Protein AF-A0A8S3YL32-F1 (afdb_monomer)

Foldseek 3Di:
DEEADEAECAAEDAEDECHAEDAEYYNYAEYAEYENYAEYAYYENYAEYEEYYNYAEYADAENYAEYEEYENYAEYYHHEQYAEYEEYECYAEYYDAENYAEYEEYECYAEYAEHEQYAEYEEYECYAEYEDYENYAEYEEYYNYAEYEEYYCYAEYEEYYNYAEYEEYYNYAEYEEYECYAEYEEYENYAEYEEAYNYAEYEEYECYAEYEEYEQYAEYEEYENYAEYAYYYNYAEYAYYYNHNDYNYYYNYNDYHD

Organism: NCBI:txid100452

Solvent-accessible surface area (backbone atoms only — not comparable to full-atom values): 10735 Å² total; per-residue (Å²): 116,51,70,48,64,75,45,66,74,36,67,66,46,67,75,45,64,56,25,49,29,39,47,36,36,32,52,26,46,30,37,47,36,38,34,49,26,47,31,41,44,36,36,34,46,29,45,31,39,44,38,38,33,49,25,46,31,39,42,36,38,33,48,28,46,33,39,44,36,38,34,49,25,47,30,42,33,41,34,35,46,30,45,31,39,43,38,37,32,50,25,48,31,42,36,43,40,31,47,29,43,33,39,43,37,38,32,48,24,49,30,40,49,35,38,34,48,28,46,33,39,43,36,37,33,48,25,48,30,39,44,34,41,32,47,28,46,32,38,44,37,38,33,48,24,46,32,39,41,37,39,34,47,27,47,32,38,41,40,38,34,49,26,46,31,40,45,37,37,35,48,26,48,33,38,45,35,38,33,48,26,45,31,39,42,38,38,34,47,29,46,31,39,41,38,40,33,46,30,44,34,37,44,36,39,33,47,27,47,33,36,46,34,38,35,47,29,45,36,37,44,37,39,32,48,28,46,33,37,46,34,40,34,48,32,44,35,36,51,32,67,41,72,59,72,40,73,75,40,81,43,64,66,77,40,78,40,113

Mean predicted aligned error: 4.16 Å

Secondary structure (DSSP, 8-state):
-EEEEEEES-SEEEEE-SEEEEEEEEEEEEEEEE-SEEEEEEEEEEEEEEEE-SEEEEEEEEEEEEEEEE-SEEEEEEEEEEEEEEEE-SEEEEEEEEEEEEEEEE-SEEEEEEEEEEEEEEEE-SEEEEEEEEEEEEEEEE-SEEEEEEEEEEEEEEEEEEEEEEEEEEEEEEEEEEEEEEEEEEEEEEEEEEEEEEEEEEEEEEEEEEEEEEEEEEEEEEEEEEEEEEEEEEEEEEEEEES--EEEEEEEEEEE--

InterPro domains:
  IPR053300 Homeobox-like transcriptional regulator [PTHR45795] (85-253)

Structure (mmCIF, N/CA/C/O backbone):
data_AF-A0A8S3YL32-F1
#
_entry.id   AF-A0A8S3YL32-F1
#
loop_
_atom_site.group_PDB
_atom_site.id
_atom_site.type_symbol
_atom_site.label_atom_id
_atom_site.label_alt_id
_atom_site.label_comp_id
_atom_site.label_asym_id
_atom_site.label_entity_id
_atom_site.label_seq_id
_atom_site.pdbx_PDB_ins_code
_atom_site.Cartn_x
_atom_site.Cartn_y
_atom_site.Cartn_z
_atom_site.occupancy
_atom_site.B_iso_or_equiv
_atom_site.auth_seq_id
_atom_site.auth_comp_id
_atom_site.auth_asym_id
_atom_site.auth_atom_id
_atom_site.pdbx_PDB_model_num
ATOM 1 N N . THR A 1 1 ? 28.900 -3.754 -19.298 1.00 61.16 1 THR A N 1
ATOM 2 C CA . THR A 1 1 ? 27.677 -3.186 -18.688 1.00 61.16 1 THR A CA 1
ATOM 3 C C . THR A 1 1 ? 27.447 -1.775 -19.215 1.00 61.16 1 THR A C 1
ATOM 5 O O . THR A 1 1 ? 28.197 -0.861 -18.884 1.00 61.16 1 THR A O 1
ATOM 8 N N . GLN A 1 2 ? 26.480 -1.596 -20.115 1.00 84.62 2 GLN A N 1
ATOM 9 C CA . GLN A 1 2 ? 26.247 -0.323 -20.813 1.00 84.62 2 GLN A CA 1
ATOM 10 C C . GLN A 1 2 ? 25.295 0.584 -20.015 1.00 84.62 2 GLN A C 1
ATOM 12 O O . GLN A 1 2 ? 24.541 0.121 -19.160 1.00 84.62 2 GLN A O 1
ATOM 17 N N . SER A 1 3 ? 25.345 1.894 -20.269 1.00 92.44 3 SER A N 1
ATOM 18 C CA . SER A 1 3 ? 24.311 2.842 -19.836 1.00 92.44 3 SER A CA 1
ATOM 19 C C . SER A 1 3 ? 23.465 3.262 -21.034 1.00 92.44 3 SER A C 1
ATOM 21 O O . SER A 1 3 ? 24.001 3.787 -22.010 1.00 92.44 3 SER A O 1
ATOM 23 N N . ILE A 1 4 ? 22.149 3.094 -20.936 1.00 94.88 4 ILE A N 1
ATOM 24 C CA . ILE A 1 4 ? 21.176 3.601 -21.902 1.00 94.88 4 ILE A CA 1
ATOM 25 C C . ILE A 1 4 ? 20.787 5.016 -21.474 1.00 94.88 4 ILE A C 1
ATOM 27 O O . ILE A 1 4 ? 20.261 5.237 -20.380 1.00 94.88 4 ILE A O 1
ATOM 31 N N . LYS A 1 5 ? 21.092 6.004 -22.321 1.00 93.38 5 LYS A N 1
ATOM 32 C CA . LYS A 1 5 ? 20.803 7.410 -22.011 1.00 93.38 5 LYS A CA 1
ATOM 33 C C . LYS A 1 5 ? 19.328 7.745 -22.258 1.00 93.38 5 LYS A C 1
ATOM 35 O O . LYS A 1 5 ? 18.679 8.215 -21.334 1.00 93.38 5 LYS A O 1
ATOM 40 N N . HIS A 1 6 ? 18.802 7.472 -23.449 1.00 93.19 6 HIS A N 1
ATOM 41 C CA . HIS A 1 6 ? 17.427 7.829 -23.806 1.00 93.19 6 HIS A CA 1
ATOM 42 C C . HIS A 1 6 ? 16.792 6.742 -24.674 1.00 93.19 6 HIS A C 1
ATOM 44 O O . HIS A 1 6 ? 17.441 6.215 -25.577 1.00 93.19 6 HIS A O 1
ATOM 50 N N . LEU A 1 7 ? 15.534 6.428 -24.380 1.00 93.75 7 LEU A N 1
ATOM 51 C CA . LEU A 1 7 ? 14.627 5.607 -25.176 1.00 93.75 7 LEU A CA 1
ATOM 52 C C . LEU A 1 7 ? 13.346 6.427 -25.344 1.00 93.75 7 LEU A C 1
ATOM 54 O O . LEU A 1 7 ? 12.686 6.712 -24.348 1.00 93.75 7 LEU A O 1
ATOM 58 N N . GLN A 1 8 ? 13.032 6.852 -26.563 1.00 94.38 8 GLN A N 1
ATOM 59 C CA . GLN A 1 8 ? 11.945 7.794 -26.832 1.00 94.38 8 GLN A CA 1
ATOM 60 C C . GLN A 1 8 ? 11.146 7.341 -28.053 1.00 94.38 8 GLN A C 1
ATOM 62 O O . GLN A 1 8 ? 11.739 6.822 -28.999 1.00 94.38 8 GLN A O 1
ATOM 67 N N . GLU A 1 9 ? 9.823 7.526 -28.004 1.00 94.81 9 GLU A N 1
ATOM 68 C CA . GLU A 1 9 ? 8.894 7.248 -29.113 1.00 94.81 9 GLU A CA 1
ATOM 69 C C . GLU A 1 9 ? 8.991 5.799 -29.629 1.00 94.81 9 GLU A C 1
ATOM 71 O O . GLU A 1 9 ? 8.935 5.507 -30.824 1.00 94.81 9 GLU A O 1
ATOM 76 N N . ILE A 1 10 ? 9.158 4.846 -28.706 1.00 95.12 10 ILE A N 1
ATOM 77 C CA . ILE A 1 10 ? 9.369 3.439 -29.052 1.00 95.12 10 ILE A CA 1
ATOM 78 C C . ILE A 1 10 ? 8.057 2.664 -28.978 1.00 95.12 10 ILE A C 1
ATOM 80 O O . ILE A 1 10 ? 7.443 2.518 -27.921 1.00 95.12 10 ILE A O 1
ATOM 84 N N . GLN A 1 11 ? 7.669 2.024 -30.081 1.00 96.06 11 GLN A N 1
ATOM 85 C CA . GLN A 1 11 ? 6.511 1.134 -30.058 1.00 96.06 11 GLN A CA 1
ATOM 86 C C . GLN A 1 11 ? 6.748 -0.088 -29.155 1.00 96.06 11 GLN A C 1
ATOM 88 O O . GLN A 1 11 ? 5.910 -0.449 -28.330 1.00 96.06 11 GLN A O 1
ATOM 93 N N . THR A 1 12 ? 7.877 -0.783 -29.293 1.00 96.31 12 THR A N 1
ATOM 94 C CA . THR A 1 12 ? 8.160 -1.960 -28.461 1.00 96.31 12 THR A CA 1
ATOM 95 C C . THR A 1 12 ? 9.640 -2.133 -28.169 1.00 96.31 12 THR A C 1
ATOM 97 O O . THR A 1 12 ? 10.447 -2.308 -29.075 1.00 96.31 12 THR A O 1
ATOM 100 N N . ILE A 1 13 ? 9.962 -2.230 -26.882 1.00 96.88 13 ILE A N 1
ATOM 101 C CA . ILE A 1 13 ? 11.233 -2.748 -26.385 1.00 96.88 13 ILE A CA 1
ATOM 102 C C . ILE A 1 13 ? 11.015 -4.206 -25.987 1.00 96.88 13 ILE A C 1
ATOM 104 O O . ILE A 1 13 ? 10.214 -4.510 -25.098 1.00 96.88 13 ILE A O 1
ATOM 108 N N . LYS A 1 14 ? 11.704 -5.130 -26.663 1.00 96.12 14 LYS A N 1
ATOM 109 C CA . LYS A 1 14 ? 11.602 -6.560 -26.343 1.00 96.12 14 LYS A CA 1
ATOM 110 C C . LYS A 1 14 ? 12.391 -6.897 -25.073 1.00 96.12 14 LYS A C 1
ATOM 112 O O . LYS A 1 14 ? 11.793 -7.396 -24.129 1.00 96.12 14 LYS A O 1
ATOM 117 N N . HIS A 1 15 ? 13.682 -6.578 -25.027 1.00 95.44 15 HIS A N 1
ATOM 118 C CA . HIS A 1 15 ? 14.541 -6.912 -23.890 1.00 95.44 15 HIS A CA 1
ATOM 119 C C . HIS A 1 15 ? 15.530 -5.782 -23.605 1.00 95.44 15 HIS A C 1
ATOM 121 O O . HIS A 1 15 ? 16.087 -5.199 -24.534 1.00 95.44 15 HIS A O 1
ATOM 127 N N . ILE A 1 16 ? 15.745 -5.503 -22.321 1.00 95.00 16 ILE A N 1
ATOM 128 C CA . ILE A 1 16 ? 16.903 -4.771 -21.803 1.00 95.00 16 ILE A CA 1
ATOM 129 C C . ILE A 1 16 ? 17.547 -5.670 -20.751 1.00 95.00 16 ILE A C 1
ATOM 131 O O . ILE A 1 16 ? 16.858 -6.125 -19.839 1.00 95.00 16 ILE A O 1
ATOM 135 N N . GLN A 1 17 ? 18.838 -5.946 -20.896 1.00 94.31 17 GLN A N 1
ATOM 136 C CA . GLN A 1 17 ? 19.581 -6.876 -20.044 1.00 94.31 17 GLN A CA 1
ATOM 137 C C . GLN A 1 17 ? 20.916 -6.251 -19.628 1.00 94.31 17 GLN A C 1
ATOM 139 O O . GLN A 1 17 ? 21.420 -5.358 -20.318 1.00 94.31 17 GLN A O 1
ATOM 144 N N . GLU A 1 18 ? 21.452 -6.686 -18.486 1.00 94.75 18 GLU A N 1
ATOM 145 C CA . GLU A 1 18 ? 22.814 -6.389 -18.011 1.00 94.75 18 GLU A CA 1
ATOM 146 C C . GLU A 1 18 ? 23.215 -4.903 -18.125 1.00 94.75 18 GLU A C 1
ATOM 148 O O . GLU A 1 18 ? 24.277 -4.513 -18.636 1.00 94.75 18 GLU A O 1
ATOM 153 N N . THR A 1 19 ? 22.322 -4.025 -17.671 1.00 95.62 19 THR A N 1
ATOM 154 C CA . THR A 1 19 ? 22.432 -2.580 -17.886 1.00 95.62 19 THR A CA 1
ATOM 155 C C . THR A 1 19 ? 22.751 -1.860 -16.579 1.00 95.62 19 THR A C 1
ATOM 157 O O . THR A 1 19 ? 22.049 -1.983 -15.580 1.00 95.62 19 THR A O 1
ATOM 160 N N . GLN A 1 20 ? 23.791 -1.022 -16.574 1.00 95.31 20 GLN A N 1
ATOM 161 C CA . GLN A 1 20 ? 24.111 -0.218 -15.387 1.00 95.31 20 GLN A CA 1
ATOM 162 C C . GLN A 1 20 ? 22.998 0.779 -15.100 1.00 95.31 20 GLN A C 1
ATOM 164 O O . GLN A 1 20 ? 22.518 0.937 -13.981 1.00 95.31 20 GLN A O 1
ATOM 169 N N . THR A 1 21 ? 22.596 1.528 -16.120 1.00 96.00 21 THR A N 1
ATOM 170 C CA . THR A 1 21 ? 21.616 2.589 -15.937 1.00 96.00 21 THR A CA 1
ATOM 171 C C . THR A 1 21 ? 20.800 2.796 -17.196 1.00 96.00 21 THR A C 1
ATOM 173 O O . THR A 1 21 ? 21.365 2.987 -18.268 1.00 96.00 21 THR A O 1
ATOM 176 N N . ILE A 1 22 ? 19.483 2.862 -17.030 1.00 97.25 22 ILE A N 1
ATOM 177 C CA . ILE A 1 22 ? 18.546 3.449 -17.984 1.00 97.25 22 ILE A CA 1
ATOM 178 C C . ILE A 1 22 ? 18.183 4.829 -17.434 1.00 97.25 22 ILE A C 1
ATOM 180 O O . ILE A 1 22 ? 17.538 4.941 -16.386 1.00 97.25 22 ILE A O 1
ATOM 184 N N . LYS A 1 23 ? 18.662 5.900 -18.075 1.00 95.25 23 LYS A N 1
ATOM 185 C CA . LYS A 1 23 ? 18.413 7.260 -17.571 1.00 95.25 23 LYS A CA 1
ATOM 186 C C . LYS A 1 23 ? 16.984 7.712 -17.872 1.00 95.25 23 LYS A C 1
ATOM 188 O O . LYS A 1 23 ? 16.330 8.192 -16.951 1.00 95.25 23 LYS A O 1
ATOM 193 N N . GLN A 1 24 ? 16.501 7.538 -19.099 1.00 95.94 24 GLN A N 1
ATOM 194 C CA . GLN A 1 24 ? 15.167 7.991 -19.491 1.00 95.94 24 GLN A CA 1
ATOM 195 C C . GLN A 1 24 ? 14.499 7.032 -20.475 1.00 95.94 24 GLN A C 1
ATOM 197 O O . GLN A 1 24 ? 15.116 6.616 -21.457 1.00 95.94 24 GLN A O 1
ATOM 202 N N . VAL A 1 25 ? 13.231 6.732 -20.202 1.00 96.31 25 VAL A N 1
ATOM 203 C CA . VAL A 1 25 ? 12.282 6.090 -21.114 1.00 96.31 25 VAL A CA 1
ATOM 204 C C . VAL A 1 25 ? 11.059 6.994 -21.237 1.00 96.31 25 VAL A C 1
ATOM 206 O O . VAL A 1 25 ? 10.502 7.407 -20.221 1.00 96.31 25 VAL A O 1
ATOM 209 N N . GLN A 1 26 ? 10.657 7.322 -22.458 1.00 95.56 26 GLN A N 1
ATOM 210 C CA . GLN A 1 26 ? 9.538 8.216 -22.738 1.00 95.56 26 GLN A CA 1
ATOM 211 C C . GLN A 1 26 ? 8.702 7.675 -23.899 1.00 95.56 26 GLN A C 1
ATOM 213 O O . GLN A 1 26 ? 9.246 7.038 -24.803 1.00 95.56 26 GLN A O 1
ATOM 218 N N . GLU A 1 27 ? 7.389 7.912 -23.854 1.00 96.06 27 GLU A N 1
ATOM 219 C CA . GLU A 1 27 ? 6.456 7.652 -24.963 1.00 96.06 27 GLU A CA 1
ATOM 220 C C . GLU A 1 27 ? 6.618 6.241 -25.544 1.00 96.06 27 GLU A C 1
ATOM 222 O O . GLU A 1 27 ? 6.811 6.028 -26.741 1.00 96.06 27 GLU A O 1
ATOM 227 N N . THR A 1 28 ? 6.618 5.246 -24.657 1.00 96.56 28 THR A N 1
ATOM 228 C CA . THR A 1 28 ? 6.868 3.851 -25.027 1.00 96.56 28 THR A CA 1
ATOM 229 C C . THR A 1 28 ? 5.596 3.029 -24.879 1.00 96.56 28 THR A C 1
ATOM 231 O O . THR A 1 28 ? 5.048 2.918 -23.781 1.00 96.56 28 THR A O 1
ATOM 234 N N . GLN A 1 29 ? 5.119 2.384 -25.951 1.00 94.75 29 GLN A N 1
ATOM 235 C CA . GLN A 1 29 ? 3.889 1.587 -25.825 1.00 94.75 29 GLN A CA 1
ATOM 236 C C . GLN A 1 29 ? 4.131 0.330 -24.980 1.00 94.75 29 GLN A C 1
ATOM 238 O O . GLN A 1 29 ? 3.399 0.053 -24.032 1.00 94.75 29 GLN A O 1
ATOM 243 N N . THR A 1 30 ? 5.156 -0.467 -25.292 1.00 96.19 30 THR A N 1
ATOM 244 C CA . THR A 1 30 ? 5.416 -1.711 -24.548 1.00 96.19 30 THR A CA 1
ATOM 245 C C . THR A 1 30 ? 6.891 -1.941 -24.255 1.00 96.19 30 THR A C 1
ATOM 247 O O . THR A 1 30 ? 7.710 -2.013 -25.165 1.00 96.19 30 THR A O 1
ATOM 250 N N . ILE A 1 31 ? 7.202 -2.212 -22.988 1.00 97.56 31 ILE A N 1
ATOM 251 C CA . ILE A 1 31 ? 8.450 -2.841 -22.547 1.00 97.56 31 ILE A CA 1
ATOM 252 C C . ILE A 1 31 ? 8.114 -4.265 -22.111 1.00 97.56 31 ILE A C 1
ATOM 254 O O . ILE A 1 31 ? 7.331 -4.469 -21.177 1.00 97.56 31 ILE A O 1
ATOM 258 N N . LYS A 1 32 ? 8.648 -5.276 -22.805 1.00 96.62 32 LYS A N 1
ATOM 259 C CA . LYS A 1 32 ? 8.366 -6.673 -22.445 1.00 96.62 32 LYS A CA 1
ATOM 260 C C . LYS A 1 32 ? 9.218 -7.132 -21.260 1.00 96.62 32 LYS A C 1
ATOM 262 O O . LYS A 1 32 ? 8.647 -7.691 -20.332 1.00 96.62 32 LYS A O 1
ATOM 267 N N . GLN A 1 33 ? 10.523 -6.877 -21.258 1.00 97.25 33 GLN A N 1
ATOM 268 C CA . GLN A 1 33 ? 11.398 -7.350 -20.184 1.00 97.25 33 GLN A CA 1
ATOM 269 C C . GLN A 1 33 ? 12.558 -6.390 -19.921 1.00 97.25 33 GLN A C 1
ATOM 271 O O . GLN A 1 33 ? 13.221 -5.941 -20.857 1.00 97.25 33 GLN A O 1
ATOM 276 N N . VAL A 1 34 ? 12.806 -6.125 -18.639 1.00 97.06 34 VAL A N 1
ATOM 277 C CA . VAL A 1 34 ? 14.028 -5.501 -18.121 1.00 97.06 34 VAL A CA 1
ATOM 278 C C . VAL A 1 34 ? 14.605 -6.421 -17.051 1.00 97.06 34 VAL A C 1
ATOM 280 O O . VAL A 1 34 ? 13.886 -6.793 -16.126 1.00 97.06 34 VAL A O 1
ATOM 283 N N . GLN A 1 35 ? 15.870 -6.799 -17.185 1.00 96.12 35 GLN A N 1
ATOM 284 C CA . GLN A 1 35 ? 16.546 -7.735 -16.288 1.00 96.12 35 GLN A CA 1
ATOM 285 C C . GLN A 1 35 ? 17.937 -7.209 -15.923 1.00 96.12 35 GLN A C 1
ATOM 287 O O . GLN A 1 35 ? 18.542 -6.472 -16.709 1.00 96.12 35 GLN A O 1
ATOM 292 N N . GLU A 1 36 ? 18.418 -7.562 -14.728 1.00 95.94 36 GLU A N 1
ATOM 293 C CA . GLU A 1 36 ? 19.787 -7.295 -14.258 1.00 95.94 36 GLU A CA 1
ATOM 294 C C . GLU A 1 36 ? 20.202 -5.833 -14.471 1.00 95.94 36 GLU A C 1
ATOM 296 O O . GLU A 1 36 ? 21.202 -5.500 -15.116 1.00 95.94 36 GLU A O 1
ATOM 301 N N . THR A 1 37 ? 19.364 -4.921 -13.976 1.00 96.25 37 THR A N 1
ATOM 302 C CA . THR A 1 37 ? 19.543 -3.482 -14.175 1.00 96.25 37 THR A CA 1
ATOM 303 C C . THR A 1 37 ? 19.834 -2.788 -12.855 1.00 96.25 37 THR A C 1
ATOM 305 O O . THR A 1 37 ? 19.016 -2.817 -11.940 1.00 96.25 37 THR A O 1
ATOM 308 N N . GLN A 1 38 ? 20.962 -2.080 -12.718 1.00 94.62 38 GLN A N 1
ATOM 309 C CA . GLN A 1 38 ? 21.208 -1.404 -11.436 1.00 94.62 38 GLN A CA 1
ATOM 310 C C . GLN A 1 38 ? 20.223 -0.253 -11.215 1.00 94.62 38 GLN A C 1
ATOM 312 O O . GLN A 1 38 ? 19.655 -0.117 -10.133 1.00 94.62 38 GLN A O 1
ATOM 317 N N . THR A 1 39 ? 19.992 0.611 -12.207 1.00 95.50 39 THR A N 1
ATOM 318 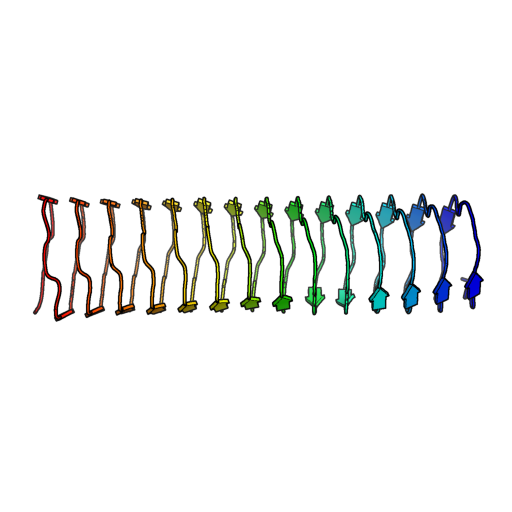C CA . THR A 1 39 ? 19.088 1.757 -12.019 1.00 95.50 39 THR A CA 1
ATOM 319 C C . THR A 1 39 ? 18.248 2.101 -13.244 1.00 95.50 39 THR A C 1
ATOM 321 O O . THR A 1 39 ? 18.781 2.367 -14.316 1.00 95.50 39 THR A O 1
ATOM 324 N N . ILE A 1 40 ? 16.939 2.255 -13.038 1.00 96.06 40 ILE A N 1
ATOM 325 C CA . ILE A 1 40 ? 16.010 2.943 -13.944 1.00 96.06 40 ILE A CA 1
ATOM 326 C C . ILE A 1 40 ? 15.653 4.288 -13.306 1.00 96.06 40 ILE A C 1
ATOM 328 O O . ILE A 1 40 ? 15.048 4.332 -12.229 1.00 96.06 40 ILE A O 1
ATOM 332 N N . LYS A 1 41 ? 16.073 5.405 -13.914 1.00 93.81 41 LYS A N 1
ATOM 333 C CA . LYS A 1 41 ? 15.872 6.734 -13.310 1.00 93.81 41 LYS A CA 1
ATOM 334 C C . LYS A 1 41 ? 14.491 7.309 -13.620 1.00 93.81 41 LYS A C 1
ATOM 336 O O . LYS A 1 41 ? 13.740 7.540 -12.677 1.00 93.81 41 LYS A O 1
ATOM 341 N N . HIS A 1 42 ? 14.170 7.517 -14.894 1.00 93.69 42 HIS A N 1
ATOM 342 C CA . HIS A 1 42 ? 12.930 8.169 -15.317 1.00 93.69 42 HIS A CA 1
ATOM 343 C C . HIS A 1 42 ? 12.208 7.325 -16.369 1.00 93.69 42 HIS A C 1
ATOM 345 O O . HIS A 1 42 ? 12.811 6.940 -17.368 1.00 93.69 42 HIS A O 1
ATOM 351 N N . SER A 1 43 ? 10.925 7.054 -16.144 1.00 93.19 43 SER A N 1
ATOM 352 C CA . SER A 1 43 ? 10.011 6.442 -17.110 1.00 93.19 43 SER A CA 1
ATOM 353 C C . SER A 1 43 ? 8.739 7.277 -17.150 1.00 93.19 43 SER A C 1
ATOM 355 O O . SER A 1 43 ? 8.075 7.410 -16.122 1.00 93.19 43 SER A O 1
ATOM 357 N N . LYS A 1 44 ? 8.409 7.849 -18.306 1.00 94.31 44 LYS A N 1
ATOM 358 C CA . LYS A 1 44 ? 7.214 8.675 -18.511 1.00 94.31 44 LYS A CA 1
ATOM 359 C C . LYS A 1 44 ? 6.393 8.121 -19.671 1.00 94.31 44 LYS A C 1
ATOM 361 O O . LYS A 1 44 ? 6.969 7.578 -20.612 1.00 94.31 44 LYS A O 1
ATOM 366 N N . GLU A 1 45 ? 5.069 8.240 -19.592 1.00 93.75 45 GLU A N 1
ATOM 367 C CA . GLU A 1 45 ? 4.148 7.911 -20.692 1.00 93.75 45 GLU A CA 1
ATOM 368 C C . GLU A 1 45 ? 4.401 6.508 -21.263 1.00 93.75 45 GLU A C 1
ATOM 370 O O . GLU A 1 45 ? 4.653 6.303 -22.451 1.00 93.75 45 GLU A O 1
ATOM 375 N N . THR A 1 46 ? 4.406 5.511 -20.377 1.00 94.38 46 THR A N 1
ATOM 376 C CA . THR A 1 46 ? 4.622 4.114 -20.763 1.00 94.38 46 THR A CA 1
ATOM 377 C C . THR A 1 46 ? 3.314 3.345 -20.678 1.00 94.38 46 THR A C 1
ATOM 379 O O . THR A 1 46 ? 2.749 3.177 -19.599 1.00 94.38 46 THR A O 1
ATOM 382 N N . GLN A 1 47 ? 2.806 2.822 -21.791 1.00 92.69 47 GLN A N 1
ATOM 383 C CA . GLN A 1 47 ? 1.518 2.130 -21.744 1.00 92.69 47 GLN A CA 1
ATOM 384 C C . GLN A 1 47 ? 1.624 0.804 -20.971 1.00 92.69 47 GLN A C 1
ATOM 386 O O . GLN A 1 47 ? 0.834 0.548 -20.063 1.00 92.69 47 GLN A O 1
ATOM 391 N N . THR A 1 48 ? 2.589 -0.064 -21.282 1.00 95.94 48 THR A N 1
ATOM 392 C CA . THR A 1 48 ? 2.744 -1.346 -20.577 1.00 95.9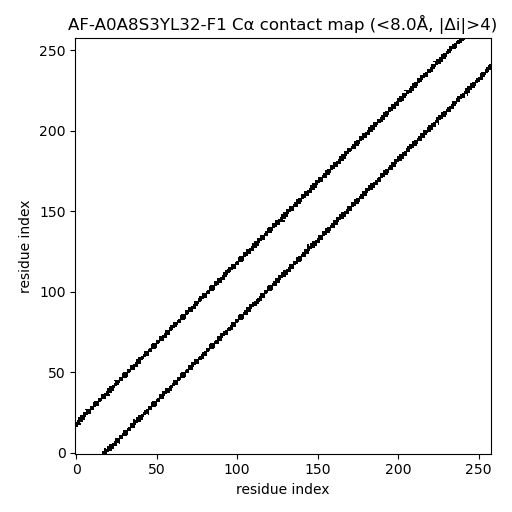4 48 THR A CA 1
ATOM 393 C C . THR A 1 48 ? 4.196 -1.710 -20.300 1.00 95.94 48 THR A C 1
ATOM 395 O O . THR A 1 48 ? 5.003 -1.827 -21.217 1.00 95.94 48 THR A O 1
ATOM 398 N N . ILE A 1 49 ? 4.487 -2.043 -19.043 1.00 97.12 49 ILE A N 1
ATOM 399 C CA . ILE A 1 49 ? 5.696 -2.753 -18.616 1.00 97.12 49 ILE A CA 1
ATOM 400 C C . ILE A 1 49 ? 5.274 -4.160 -18.191 1.00 97.12 49 ILE A C 1
ATOM 402 O O . ILE A 1 49 ? 4.471 -4.323 -17.267 1.00 97.12 49 ILE A O 1
ATOM 406 N N . LYS A 1 50 ? 5.748 -5.199 -18.888 1.00 96.38 50 LYS A N 1
ATOM 407 C CA . LYS A 1 50 ? 5.360 -6.578 -18.555 1.00 96.38 50 LYS A CA 1
ATOM 408 C C . LYS A 1 50 ? 6.198 -7.143 -17.406 1.00 96.38 50 LYS A C 1
ATOM 410 O O . LYS A 1 50 ? 5.599 -7.599 -16.441 1.00 96.38 50 LYS A O 1
ATOM 415 N N . GLN A 1 51 ? 7.524 -7.090 -17.482 1.00 97.31 51 GLN A N 1
ATOM 416 C CA . GLN A 1 51 ? 8.387 -7.681 -16.458 1.00 97.31 51 GLN A CA 1
ATOM 417 C C . GLN A 1 51 ? 9.609 -6.806 -16.181 1.00 97.31 51 GLN A C 1
ATOM 419 O O . GLN A 1 51 ? 10.290 -6.370 -17.112 1.00 97.31 51 GLN A O 1
ATOM 424 N N . VAL A 1 52 ? 9.878 -6.582 -14.897 1.00 97.44 52 VAL A N 1
ATOM 425 C CA . VAL A 1 52 ? 11.132 -6.026 -14.381 1.00 97.44 52 VAL A CA 1
ATOM 426 C C . VAL A 1 52 ? 11.658 -6.978 -13.314 1.00 97.44 52 VAL A C 1
ATOM 428 O O . VAL A 1 52 ? 10.932 -7.288 -12.372 1.00 97.44 52 VAL A O 1
ATOM 431 N N . GLN A 1 53 ? 12.888 -7.448 -13.472 1.00 96.69 53 GLN A N 1
ATOM 432 C CA . GLN A 1 53 ? 13.518 -8.427 -12.589 1.00 96.69 53 GLN A CA 1
ATOM 433 C C . GLN A 1 53 ? 14.929 -7.967 -12.212 1.00 96.69 53 GLN A C 1
ATOM 435 O O . GLN A 1 53 ? 15.570 -7.248 -12.985 1.00 96.69 53 GLN A O 1
ATOM 440 N N . GLU A 1 54 ? 15.388 -8.354 -11.019 1.00 96.62 54 GLU A N 1
ATOM 441 C CA . GLU A 1 54 ? 16.766 -8.148 -10.546 1.00 96.62 54 GLU A CA 1
ATOM 442 C C . GLU A 1 54 ? 17.234 -6.698 -10.728 1.00 96.62 54 GLU A C 1
ATOM 444 O O . GLU A 1 54 ? 18.258 -6.392 -11.347 1.00 96.62 54 GLU A O 1
ATOM 449 N N . THR A 1 55 ? 16.418 -5.764 -10.236 1.00 96.62 55 THR A N 1
ATOM 450 C CA . THR A 1 55 ? 16.663 -4.331 -10.404 1.00 96.62 55 THR A CA 1
ATOM 451 C C . THR A 1 55 ? 16.986 -3.677 -9.071 1.00 96.62 55 THR A C 1
ATOM 453 O O . THR A 1 55 ? 16.171 -3.685 -8.153 1.00 96.62 55 THR A O 1
ATOM 456 N N . GLN A 1 56 ? 18.148 -3.035 -8.922 1.00 94.94 56 GLN A N 1
ATOM 457 C CA . GLN A 1 56 ? 18.450 -2.422 -7.619 1.00 94.94 56 GLN A CA 1
ATOM 458 C C . GLN A 1 56 ? 17.531 -1.227 -7.346 1.00 94.94 56 GLN A C 1
ATOM 460 O O . GLN A 1 56 ? 16.979 -1.099 -6.256 1.00 94.94 56 GLN A O 1
ATOM 465 N N . THR A 1 57 ? 17.346 -0.317 -8.305 1.00 96.31 57 THR A N 1
ATOM 466 C CA . THR A 1 57 ? 16.503 0.866 -8.083 1.00 96.31 57 THR A CA 1
ATOM 467 C C . THR A 1 57 ? 15.674 1.277 -9.299 1.00 96.31 57 THR A C 1
ATOM 469 O O . THR A 1 57 ? 16.214 1.554 -10.365 1.00 96.31 57 THR A O 1
ATOM 472 N N . ILE A 1 58 ? 14.373 1.475 -9.085 1.00 97.12 58 ILE A N 1
ATOM 473 C CA . ILE A 1 58 ? 13.447 2.183 -9.981 1.00 97.12 58 ILE A CA 1
ATOM 474 C C . ILE A 1 58 ? 13.058 3.496 -9.292 1.00 97.12 58 ILE A C 1
ATOM 476 O O . ILE A 1 58 ? 12.631 3.465 -8.138 1.00 97.12 58 ILE A O 1
ATOM 480 N N . LYS A 1 59 ? 13.253 4.663 -9.924 1.00 93.81 59 LYS A N 1
ATOM 481 C CA . LYS A 1 59 ? 13.120 5.958 -9.218 1.00 93.81 59 LYS A CA 1
ATOM 482 C C . LYS A 1 59 ? 11.890 6.800 -9.516 1.00 93.81 59 LYS A C 1
ATOM 484 O O . LYS A 1 59 ? 11.332 7.314 -8.559 1.00 93.81 59 LYS A O 1
ATOM 489 N N . GLN A 1 60 ? 11.588 7.107 -10.769 1.00 93.00 60 GLN A N 1
ATOM 490 C CA . GLN A 1 60 ? 10.490 8.002 -11.133 1.00 93.00 60 GLN A CA 1
ATOM 491 C C . GLN A 1 60 ? 9.723 7.368 -12.280 1.00 93.00 60 GLN A C 1
ATOM 493 O O . GLN A 1 60 ? 10.217 7.326 -13.405 1.00 93.00 60 GLN A O 1
ATOM 498 N N . VAL A 1 61 ? 8.540 6.849 -11.970 1.00 94.75 61 VAL A N 1
ATOM 499 C CA . VAL A 1 61 ? 7.623 6.262 -12.946 1.00 94.75 61 VAL A CA 1
ATOM 500 C C . VAL A 1 61 ? 6.375 7.129 -12.972 1.00 94.75 61 VAL A C 1
ATOM 502 O O . VAL A 1 61 ? 5.725 7.309 -11.945 1.00 94.75 61 VAL A O 1
ATOM 505 N N . GLN A 1 62 ? 6.061 7.697 -14.126 1.00 95.38 62 GLN A N 1
ATOM 506 C CA . GLN A 1 62 ? 4.943 8.614 -14.305 1.00 95.38 62 GLN A CA 1
ATOM 507 C C . GLN A 1 62 ? 4.088 8.172 -15.490 1.00 95.38 62 GLN A C 1
ATOM 509 O O . GLN A 1 62 ? 4.619 7.684 -16.489 1.00 95.38 62 GLN A O 1
ATOM 514 N N . GLU A 1 63 ? 2.771 8.349 -15.372 1.00 96.00 63 GLU A N 1
ATOM 515 C CA . GLU A 1 63 ? 1.813 8.151 -16.469 1.00 96.00 63 GLU A CA 1
ATOM 516 C C . GLU A 1 63 ? 1.956 6.760 -17.104 1.00 96.00 63 GLU A C 1
ATOM 518 O O . GLU A 1 63 ? 2.193 6.594 -18.302 1.00 96.00 63 GLU A O 1
ATOM 523 N N . THR A 1 64 ? 1.876 5.726 -16.263 1.00 96.00 64 THR A N 1
ATOM 524 C CA . THR A 1 64 ? 2.004 4.332 -16.702 1.00 96.00 64 THR A CA 1
ATOM 525 C C . THR A 1 64 ? 0.665 3.617 -16.613 1.00 96.00 64 THR A C 1
ATOM 527 O O . THR A 1 64 ? 0.093 3.502 -15.529 1.00 96.00 64 THR A O 1
ATOM 530 N N . GLN A 1 65 ? 0.145 3.078 -17.721 1.00 94.56 65 GLN A N 1
ATOM 531 C CA . GLN A 1 65 ? -1.156 2.397 -17.647 1.00 94.56 65 GLN A CA 1
ATOM 532 C C . GLN A 1 65 ? -1.032 1.068 -16.891 1.00 94.56 65 GLN A C 1
ATOM 534 O O . GLN A 1 65 ? -1.771 0.809 -15.944 1.00 94.56 65 GLN A O 1
ATOM 539 N N . THR A 1 66 ? -0.098 0.195 -17.275 1.00 96.69 66 THR A N 1
ATOM 540 C CA . THR A 1 66 ? 0.027 -1.123 -16.637 1.00 96.69 66 THR A CA 1
ATOM 541 C C . THR A 1 66 ? 1.468 -1.525 -16.360 1.00 96.69 66 THR A C 1
ATOM 543 O O . THR A 1 66 ? 2.282 -1.621 -17.273 1.00 96.69 66 THR A O 1
ATOM 546 N N . ILE A 1 67 ? 1.735 -1.913 -15.114 1.00 97.69 67 ILE A N 1
ATOM 547 C CA . ILE A 1 67 ? 2.904 -2.698 -14.710 1.00 97.69 67 ILE A CA 1
ATOM 548 C C . ILE A 1 67 ? 2.402 -4.092 -14.332 1.00 97.69 67 ILE A C 1
ATOM 550 O O . ILE A 1 67 ? 1.567 -4.234 -13.433 1.00 97.69 67 ILE A O 1
ATOM 554 N N . LYS A 1 68 ? 2.841 -5.138 -15.043 1.00 96.94 68 LYS A N 1
ATOM 555 C CA . LYS A 1 68 ? 2.380 -6.503 -14.744 1.00 96.94 68 LYS A CA 1
ATOM 556 C C . LYS A 1 68 ? 3.190 -7.142 -13.616 1.00 96.94 68 LYS A C 1
ATOM 558 O O . LYS A 1 68 ? 2.570 -7.565 -12.649 1.00 96.94 68 LYS A O 1
ATOM 563 N N . GLN A 1 69 ? 4.513 -7.185 -13.709 1.00 97.69 69 GLN A N 1
ATOM 564 C CA . GLN A 1 69 ? 5.348 -7.853 -12.712 1.00 97.69 69 GLN A CA 1
ATOM 565 C C . GLN A 1 69 ? 6.623 -7.061 -12.429 1.00 97.69 69 GLN A C 1
ATOM 567 O O . GLN A 1 69 ? 7.319 -6.642 -13.357 1.00 97.69 69 GLN A O 1
ATOM 572 N N . VAL A 1 70 ? 6.916 -6.887 -11.142 1.00 97.81 70 VAL A N 1
ATOM 573 C CA . VAL A 1 70 ? 8.206 -6.422 -10.628 1.00 97.81 70 VAL A CA 1
ATOM 574 C C . VAL A 1 70 ? 8.673 -7.421 -9.578 1.00 97.81 70 VAL A C 1
ATOM 576 O O . VAL A 1 70 ? 7.933 -7.694 -8.634 1.00 97.81 70 VAL A O 1
ATOM 579 N N . GLN A 1 71 ? 9.868 -7.969 -9.754 1.00 97.06 71 GLN A N 1
ATOM 580 C CA . GLN A 1 71 ? 10.441 -9.003 -8.896 1.00 97.06 71 GLN A CA 1
ATOM 581 C C . GLN A 1 71 ? 11.876 -8.634 -8.513 1.00 97.06 71 GLN A C 1
ATOM 583 O O . GLN A 1 71 ? 12.553 -7.926 -9.264 1.00 97.06 71 GLN A O 1
ATOM 588 N N . GLU A 1 72 ? 12.315 -9.086 -7.335 1.00 97.31 72 GLU A N 1
ATOM 589 C CA . GLU A 1 72 ? 13.702 -8.973 -6.859 1.00 97.31 72 GLU A CA 1
ATOM 590 C C . GLU A 1 72 ? 14.255 -7.550 -7.006 1.00 97.31 72 GLU A C 1
ATOM 592 O O . GLU A 1 72 ? 15.293 -7.286 -7.618 1.00 97.31 72 GLU A O 1
ATOM 597 N N . THR A 1 73 ? 13.493 -6.584 -6.492 1.00 97.19 73 THR A N 1
ATOM 598 C CA . THR A 1 73 ? 13.815 -5.164 -6.628 1.00 97.19 73 THR A CA 1
ATOM 599 C C . THR A 1 73 ? 14.178 -4.563 -5.280 1.00 97.19 73 THR A C 1
ATOM 601 O O . THR A 1 73 ? 13.368 -4.552 -4.358 1.00 97.19 73 THR A O 1
ATOM 604 N N . GLN A 1 74 ? 15.374 -3.987 -5.121 1.00 95.75 74 GLN A N 1
ATOM 605 C CA . GLN A 1 74 ? 15.716 -3.428 -3.804 1.00 95.75 74 GLN A CA 1
ATOM 606 C C . GLN A 1 74 ? 14.863 -2.196 -3.494 1.00 95.75 74 GLN A C 1
ATOM 608 O O . GLN A 1 74 ? 14.351 -2.046 -2.386 1.00 95.75 74 GLN A O 1
ATOM 613 N N . THR A 1 75 ? 14.692 -1.272 -4.442 1.00 96.69 75 THR A N 1
ATOM 614 C CA . THR A 1 75 ? 13.908 -0.062 -4.182 1.00 96.69 75 THR A CA 1
ATOM 615 C C . THR A 1 75 ? 13.097 0.425 -5.376 1.00 96.69 75 THR A C 1
ATOM 617 O O . THR A 1 75 ? 13.643 0.717 -6.434 1.00 96.69 75 THR A O 1
ATOM 620 N N . ILE A 1 76 ? 11.808 0.674 -5.142 1.00 97.25 76 ILE A N 1
ATOM 621 C CA . ILE A 1 76 ? 10.927 1.451 -6.021 1.00 97.25 76 ILE A CA 1
ATOM 622 C C . ILE A 1 76 ? 10.637 2.792 -5.339 1.00 97.25 76 ILE A C 1
ATOM 624 O O . ILE A 1 76 ? 10.217 2.832 -4.178 1.00 97.25 76 ILE A O 1
ATOM 628 N N . LYS A 1 77 ? 10.881 3.907 -6.028 1.00 95.75 77 LYS A N 1
ATOM 629 C CA . LYS A 1 77 ? 10.546 5.262 -5.565 1.00 95.75 77 LYS A CA 1
ATOM 630 C C . LYS A 1 77 ? 9.583 5.924 -6.549 1.00 95.75 77 LYS A C 1
ATOM 632 O O . LYS A 1 77 ? 9.536 5.531 -7.707 1.00 95.75 77 LYS A O 1
ATOM 637 N N . HIS A 1 78 ? 8.842 6.908 -6.042 1.00 92.38 78 HIS A N 1
ATOM 638 C CA . HIS A 1 78 ? 8.038 7.888 -6.781 1.00 92.38 78 HIS A CA 1
ATOM 639 C C . HIS A 1 78 ? 7.340 7.318 -8.024 1.00 92.38 78 HIS A C 1
ATOM 641 O O . HIS A 1 78 ? 7.757 7.571 -9.154 1.00 92.38 78 HIS A O 1
ATOM 647 N N . SER A 1 79 ? 6.255 6.577 -7.801 1.00 93.31 79 SER A N 1
ATOM 648 C CA . SER A 1 79 ? 5.328 6.209 -8.876 1.00 93.31 79 SER A CA 1
ATOM 649 C C . SER A 1 79 ? 4.120 7.128 -8.810 1.00 93.31 79 SER A C 1
ATOM 651 O O . SER A 1 79 ? 3.470 7.199 -7.764 1.00 93.31 79 SER A O 1
ATOM 653 N N . LYS A 1 80 ? 3.813 7.817 -9.905 1.00 95.25 80 LYS A N 1
ATOM 654 C CA . LYS A 1 80 ? 2.675 8.729 -10.016 1.00 95.25 80 LYS A CA 1
ATOM 655 C C . LYS A 1 80 ? 1.799 8.324 -11.196 1.00 95.25 80 LYS A C 1
ATOM 657 O O . LYS A 1 80 ? 2.319 7.891 -12.222 1.00 95.25 80 LYS A O 1
ATOM 662 N N . GLU A 1 81 ? 0.484 8.470 -11.046 1.00 95.38 81 GLU A N 1
ATOM 663 C CA . GLU A 1 81 ? -0.488 8.269 -12.132 1.00 95.38 81 GLU A CA 1
ATOM 664 C C . GLU A 1 81 ? -0.328 6.895 -12.800 1.00 95.38 81 GLU A C 1
ATOM 666 O O . GLU A 1 81 ? -0.086 6.759 -13.999 1.00 95.38 81 GLU A O 1
ATOM 671 N N . 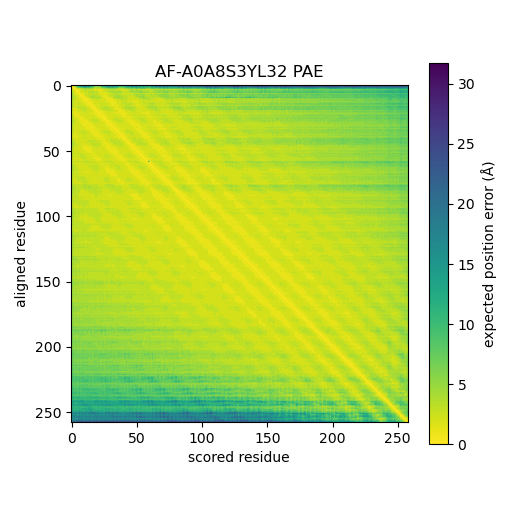THR A 1 82 ? -0.407 5.842 -11.983 1.00 96.00 82 THR A N 1
ATOM 672 C CA . THR A 1 82 ? -0.324 4.460 -12.463 1.00 96.00 82 THR A CA 1
ATOM 673 C C . THR A 1 82 ? -1.703 3.819 -12.452 1.00 96.00 82 THR A C 1
ATOM 675 O O . THR A 1 82 ? -2.315 3.670 -11.398 1.00 96.00 82 THR A O 1
ATOM 678 N N . GLN A 1 83 ? -2.229 3.390 -13.596 1.00 95.06 83 GLN A N 1
ATOM 679 C CA . GLN A 1 83 ? -3.574 2.811 -13.596 1.00 95.06 83 GLN A CA 1
ATOM 680 C C . GLN A 1 83 ? -3.588 1.437 -12.904 1.00 95.06 83 GLN A C 1
ATOM 682 O O . GLN A 1 83 ? -4.401 1.198 -12.012 1.00 95.06 83 GLN A O 1
ATOM 687 N N . THR A 1 84 ? -2.698 0.513 -13.266 1.00 97.12 84 THR A N 1
ATOM 688 C CA . THR A 1 84 ? -2.665 -0.827 -12.660 1.00 97.12 84 THR A CA 1
ATOM 689 C C . THR A 1 84 ? -1.252 -1.327 -12.394 1.00 97.12 84 THR A C 1
ATOM 691 O O . THR A 1 84 ? -0.436 -1.426 -13.304 1.00 97.12 84 THR A O 1
ATOM 694 N N . ILE A 1 85 ? -1.020 -1.784 -11.164 1.00 98.12 85 ILE A N 1
ATOM 695 C CA . ILE A 1 85 ? 0.109 -2.633 -10.777 1.00 98.12 85 ILE A CA 1
ATOM 696 C C . ILE A 1 85 ? -0.459 -4.017 -10.455 1.00 98.12 85 ILE A C 1
ATOM 698 O O . ILE A 1 85 ? -1.301 -4.153 -9.562 1.00 98.12 85 ILE A O 1
ATOM 702 N N . LYS A 1 86 ? -0.069 -5.055 -11.205 1.00 97.62 86 LYS A N 1
ATOM 703 C CA . LYS A 1 86 ? -0.595 -6.407 -10.957 1.00 97.62 86 LYS A CA 1
ATOM 704 C C . LYS A 1 86 ? 0.182 -7.126 -9.854 1.00 97.62 86 LYS A C 1
ATOM 706 O O . LYS A 1 86 ? -0.459 -7.561 -8.907 1.00 97.62 86 LYS A O 1
ATOM 711 N N . GLN A 1 87 ? 1.502 -7.222 -9.947 1.00 97.94 87 GLN A N 1
ATOM 712 C CA . GLN A 1 87 ? 2.306 -7.965 -8.977 1.00 97.94 87 GLN A CA 1
ATOM 713 C C . GLN A 1 87 ? 3.619 -7.247 -8.677 1.00 97.94 87 GLN A C 1
ATOM 715 O O . GLN A 1 87 ? 4.329 -6.826 -9.593 1.00 97.94 87 GLN A O 1
ATOM 720 N N . VAL A 1 88 ? 3.927 -7.135 -7.387 1.00 98.19 88 VAL A N 1
ATOM 721 C CA . VAL A 1 88 ? 5.240 -6.750 -6.863 1.00 98.19 88 VAL A CA 1
ATOM 722 C C . VAL A 1 88 ? 5.654 -7.804 -5.845 1.00 98.19 88 VAL A C 1
ATOM 724 O O . VAL A 1 88 ? 4.896 -8.071 -4.914 1.00 98.19 88 VAL A O 1
ATOM 727 N N . GLN A 1 89 ? 6.823 -8.401 -6.035 1.00 97.44 89 GLN A N 1
ATOM 728 C CA . GLN A 1 89 ? 7.337 -9.493 -5.212 1.00 97.44 89 GLN A CA 1
ATOM 729 C C . GLN A 1 89 ? 8.791 -9.218 -4.820 1.00 97.44 89 GLN A C 1
ATOM 731 O O . GLN A 1 89 ? 9.505 -8.523 -5.549 1.00 97.44 89 GLN A O 1
ATOM 736 N N . GLU A 1 90 ? 9.205 -9.726 -3.656 1.00 97.88 90 GLU A N 1
ATOM 737 C CA . GLU A 1 90 ? 10.598 -9.707 -3.184 1.00 97.88 90 GLU A CA 1
ATOM 738 C C . GLU A 1 90 ? 11.230 -8.313 -3.281 1.00 97.88 90 GLU A C 1
ATOM 740 O O . GLU A 1 90 ? 12.276 -8.084 -3.895 1.00 97.88 90 GLU A O 1
ATOM 745 N N . THR A 1 91 ? 10.533 -7.327 -2.716 1.00 98.00 91 THR A N 1
ATOM 746 C CA . THR A 1 91 ? 10.937 -5.924 -2.800 1.00 98.00 91 THR A CA 1
ATOM 747 C C . THR A 1 91 ? 11.343 -5.391 -1.436 1.00 98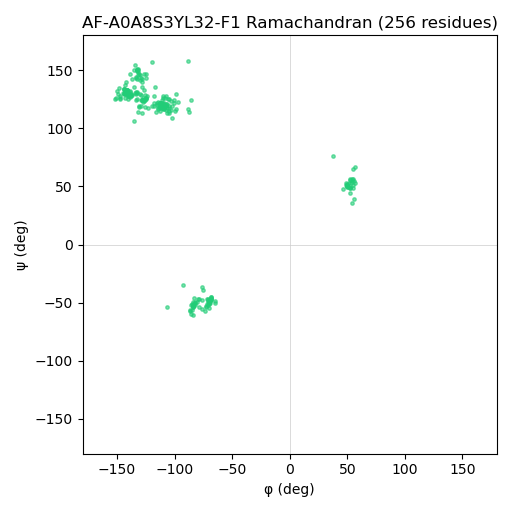.00 91 THR A C 1
ATOM 749 O O . THR A 1 91 ? 10.540 -5.357 -0.506 1.00 98.00 91 THR A O 1
ATOM 752 N N . GLN A 1 92 ? 12.572 -4.890 -1.278 1.00 97.31 92 GLN A N 1
ATOM 753 C CA . GLN A 1 92 ? 12.966 -4.385 0.046 1.00 97.31 92 GLN A CA 1
ATOM 754 C C . GLN A 1 92 ? 12.192 -3.113 0.401 1.00 97.31 92 GLN A C 1
ATOM 756 O O . GLN A 1 92 ? 11.711 -2.959 1.523 1.00 97.31 92 GLN A O 1
ATOM 761 N N . THR A 1 93 ? 12.062 -2.152 -0.519 1.00 97.81 93 THR A N 1
ATOM 762 C CA . THR A 1 93 ? 11.346 -0.910 -0.210 1.00 97.81 93 THR A CA 1
ATOM 763 C C . THR A 1 93 ? 10.550 -0.326 -1.370 1.00 97.81 93 THR A C 1
ATOM 765 O O . THR A 1 93 ? 11.093 -0.023 -2.427 1.00 97.81 93 THR A O 1
ATOM 768 N N . ILE A 1 94 ? 9.287 0.006 -1.098 1.00 98.31 94 ILE A N 1
ATOM 769 C CA . ILE A 1 94 ? 8.422 0.821 -1.958 1.00 98.31 94 ILE A CA 1
ATOM 770 C C . ILE A 1 94 ? 8.191 2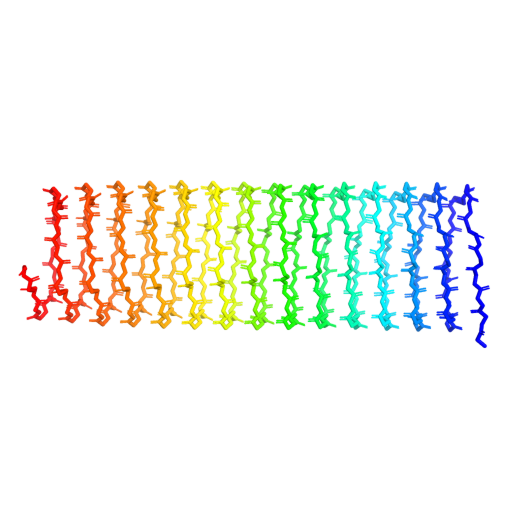.184 -1.288 1.00 98.31 94 ILE A C 1
ATOM 772 O O . ILE A 1 94 ? 7.773 2.265 -0.125 1.00 98.31 94 ILE A O 1
ATOM 776 N N . LYS A 1 95 ? 8.475 3.284 -1.996 1.00 97.44 95 LYS A N 1
ATOM 777 C CA . LYS A 1 95 ? 8.316 4.661 -1.492 1.00 97.44 95 LYS A CA 1
ATOM 778 C C . LYS A 1 95 ? 7.461 5.506 -2.431 1.00 97.44 95 LYS A C 1
ATOM 780 O O . LYS A 1 95 ? 7.771 5.590 -3.612 1.00 97.44 95 LYS A O 1
ATOM 785 N N . HIS A 1 96 ? 6.499 6.230 -1.859 1.00 96.44 96 HIS A N 1
ATOM 786 C CA . HIS A 1 96 ? 5.721 7.273 -2.534 1.00 96.44 96 HIS A CA 1
ATOM 787 C C . HIS A 1 96 ? 4.999 6.768 -3.795 1.00 96.44 96 HIS A C 1
ATOM 789 O O . HIS A 1 96 ? 5.328 7.170 -4.909 1.00 96.44 96 HIS A O 1
ATOM 795 N N . LEU A 1 97 ? 4.021 5.878 -3.608 1.00 96.94 97 LEU A N 1
ATOM 796 C CA . LEU A 1 97 ? 3.030 5.576 -4.643 1.00 96.94 97 LEU A CA 1
ATOM 797 C C . LEU A 1 97 ? 1.885 6.586 -4.536 1.00 96.94 97 LEU A C 1
ATOM 799 O O . LEU A 1 97 ? 1.280 6.717 -3.472 1.00 96.94 97 LEU A O 1
ATOM 803 N N . GLN A 1 98 ? 1.583 7.290 -5.619 1.00 96.50 98 GLN A N 1
ATOM 804 C CA . GLN A 1 98 ? 0.532 8.300 -5.671 1.00 96.50 98 GLN A CA 1
ATOM 805 C C . GLN A 1 98 ? -0.380 8.058 -6.873 1.00 96.50 98 GLN A C 1
ATOM 807 O O . GLN A 1 98 ? 0.092 7.720 -7.956 1.00 96.50 98 GLN A O 1
ATOM 812 N N . GLU A 1 99 ? -1.685 8.277 -6.687 1.00 97.12 99 GLU A N 1
ATOM 813 C CA . GLU A 1 99 ? -2.676 8.276 -7.778 1.00 97.12 99 GLU A CA 1
ATOM 814 C C . GLU A 1 99 ? -2.654 6.954 -8.553 1.00 97.12 99 GLU A C 1
ATOM 816 O O . GLU A 1 99 ? -2.489 6.905 -9.771 1.00 97.12 99 GLU A O 1
ATOM 821 N N . THR A 1 100 ? -2.782 5.854 -7.807 1.00 97.56 100 THR A N 1
ATOM 822 C CA . THR A 1 100 ? -2.840 4.507 -8.375 1.00 97.56 100 THR A CA 1
ATOM 823 C C . THR A 1 100 ? -4.275 3.994 -8.379 1.00 97.56 100 THR A C 1
ATOM 825 O O . THR A 1 100 ? -4.895 3.920 -7.322 1.00 97.56 100 THR A O 1
ATOM 828 N N . GLN A 1 101 ? -4.839 3.593 -9.524 1.00 96.81 101 GLN A N 1
ATOM 829 C CA . GLN A 1 101 ? -6.207 3.050 -9.487 1.00 96.81 101 GLN A CA 1
ATOM 830 C C . GLN A 1 101 ? -6.212 1.675 -8.810 1.00 96.81 101 GLN A C 1
ATOM 832 O O . GLN A 1 101 ? -6.921 1.466 -7.831 1.00 96.81 101 GLN A O 1
ATOM 837 N N . THR A 1 102 ? -5.405 0.723 -9.282 1.00 97.81 102 THR A N 1
ATOM 838 C CA . THR A 1 102 ? -5.406 -0.638 -8.726 1.00 97.81 102 THR A CA 1
ATOM 839 C C . THR A 1 102 ? -4.009 -1.182 -8.461 1.00 97.81 102 THR A C 1
ATOM 841 O O . THR A 1 102 ? -3.183 -1.261 -9.365 1.00 97.81 102 THR A O 1
ATOM 844 N N . ILE A 1 103 ? -3.803 -1.694 -7.248 1.00 98.50 103 ILE A N 1
ATOM 845 C CA . ILE A 1 103 ? -2.712 -2.601 -6.885 1.00 98.50 103 ILE A CA 1
ATOM 846 C C . ILE A 1 103 ? -3.338 -3.970 -6.615 1.00 98.50 103 ILE A C 1
ATOM 848 O O . ILE A 1 103 ? -4.192 -4.099 -5.734 1.00 98.50 103 ILE A O 1
ATOM 852 N N . LYS A 1 104 ? -2.989 -5.000 -7.396 1.00 98.06 104 LYS A N 1
ATOM 853 C CA . LYS A 1 104 ? -3.572 -6.336 -7.189 1.00 98.06 104 LYS A CA 1
ATOM 854 C C . LYS A 1 104 ? -2.828 -7.118 -6.107 1.00 98.06 104 LYS A C 1
ATOM 856 O O . LYS A 1 104 ? -3.489 -7.552 -5.174 1.00 98.06 104 LYS A O 1
ATOM 861 N N . GLN A 1 105 ? -1.513 -7.265 -6.199 1.00 98.12 105 GLN A N 1
ATOM 862 C CA . GLN A 1 105 ? -0.745 -8.066 -5.248 1.00 98.12 105 GLN A CA 1
ATOM 863 C C . GLN A 1 105 ? 0.599 -7.413 -4.932 1.00 98.12 105 GLN A C 1
ATOM 865 O O . GLN A 1 105 ? 1.322 -6.990 -5.837 1.00 98.12 105 GLN A O 1
ATOM 870 N N . VAL A 1 106 ? 0.915 -7.355 -3.640 1.00 98.38 106 VAL A N 1
ATOM 871 C CA . VAL A 1 106 ? 2.245 -7.050 -3.111 1.00 98.38 106 VAL A CA 1
ATOM 872 C C . VAL A 1 106 ? 2.608 -8.153 -2.126 1.00 98.38 106 VAL A C 1
ATOM 874 O O . VAL A 1 106 ? 1.841 -8.408 -1.200 1.00 98.38 106 VAL A O 1
ATOM 877 N N . GLN A 1 107 ? 3.743 -8.804 -2.342 1.00 97.62 107 GLN A N 1
ATOM 878 C CA . GLN A 1 107 ? 4.203 -9.944 -1.556 1.00 97.62 107 GLN A CA 1
ATOM 879 C C . GLN A 1 107 ? 5.668 -9.755 -1.156 1.00 97.62 107 GLN A C 1
ATOM 881 O O . GLN A 1 107 ? 6.414 -9.064 -1.858 1.00 97.62 107 GLN A O 1
ATOM 886 N N . GLU A 1 108 ? 6.057 -10.329 -0.015 1.00 98.06 108 GLU A N 1
ATOM 887 C CA . GLU A 1 108 ? 7.449 -10.405 0.452 1.00 98.06 108 GLU A CA 1
ATOM 888 C C . GLU A 1 108 ? 8.157 -9.045 0.401 1.00 98.06 108 GLU A C 1
ATOM 890 O O . GLU A 1 108 ? 9.218 -8.855 -0.200 1.00 98.06 108 GLU A O 1
ATOM 8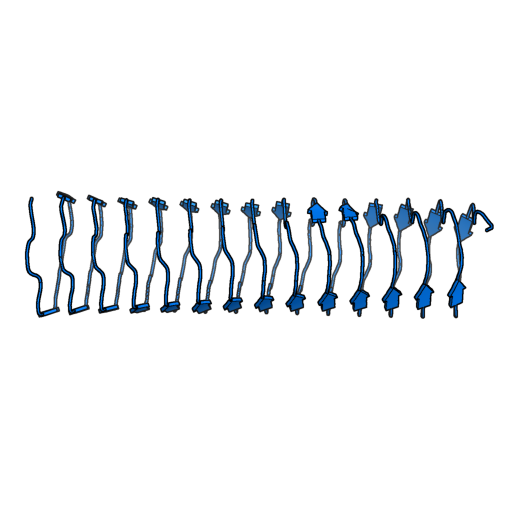95 N N . THR A 1 109 ? 7.511 -8.039 0.992 1.00 98.31 109 THR A N 1
ATOM 896 C CA . THR A 1 109 ? 8.000 -6.659 0.963 1.00 98.31 109 THR A CA 1
ATOM 897 C C . THR A 1 109 ? 8.446 -6.215 2.347 1.00 98.31 109 THR A C 1
ATOM 899 O O . THR A 1 109 ? 7.653 -6.171 3.285 1.00 98.31 109 THR A O 1
ATOM 902 N N . GLN A 1 110 ? 9.704 -5.798 2.518 1.00 97.75 110 GLN A N 1
ATOM 903 C CA . GLN A 1 110 ? 10.140 -5.371 3.857 1.00 97.75 110 GLN A CA 1
ATOM 904 C C . GLN A 1 110 ? 9.457 -4.063 4.272 1.00 97.75 110 GLN A C 1
ATOM 906 O O . GLN A 1 110 ? 8.982 -3.924 5.398 1.00 97.75 110 GLN A O 1
ATOM 911 N N . THR A 1 111 ? 9.397 -3.056 3.396 1.00 98.06 111 THR A N 1
ATOM 912 C CA . THR A 1 111 ? 8.794 -1.765 3.756 1.00 98.06 111 THR A CA 1
ATOM 913 C C . THR A 1 111 ? 8.012 -1.105 2.627 1.00 98.06 111 THR A C 1
ATOM 915 O O . THR A 1 111 ? 8.565 -0.741 1.592 1.00 98.06 111 THR A O 1
ATOM 918 N N . ILE A 1 112 ? 6.755 -0.767 2.911 1.00 98.56 112 ILE A N 1
ATOM 919 C CA . ILE A 1 112 ? 5.938 0.175 2.142 1.00 98.56 112 ILE A CA 1
ATOM 920 C C . ILE A 1 112 ? 5.852 1.479 2.938 1.00 98.56 112 ILE A C 1
ATOM 922 O O . ILE A 1 112 ? 5.316 1.512 4.047 1.00 98.56 112 ILE A O 1
ATOM 926 N N . LYS A 1 113 ? 6.419 2.577 2.421 1.00 97.19 113 LYS A N 1
ATOM 927 C CA . LYS A 1 113 ? 6.483 3.842 3.178 1.00 97.19 113 LYS A CA 1
ATOM 928 C C . LYS A 1 113 ? 5.230 4.706 3.052 1.00 97.19 113 LYS A C 1
ATOM 930 O O . LYS A 1 113 ? 4.724 5.159 4.069 1.00 97.19 113 LYS A O 1
ATOM 935 N N . GLN A 1 114 ? 4.773 4.981 1.838 1.00 97.44 114 GLN A N 1
ATOM 936 C CA . GLN A 1 114 ? 3.661 5.902 1.617 1.00 97.44 114 GLN A CA 1
ATOM 937 C C . GLN A 1 114 ? 2.925 5.516 0.343 1.00 97.44 114 GLN A C 1
ATOM 939 O O . GLN A 1 114 ? 3.546 5.433 -0.720 1.00 97.44 114 GLN A O 1
ATOM 944 N N . VAL A 1 115 ? 1.620 5.305 0.476 1.00 97.81 115 VAL A N 1
ATOM 945 C CA . VAL A 1 115 ? 0.680 5.105 -0.627 1.00 97.81 115 VAL A CA 1
ATOM 946 C C . VAL A 1 115 ? -0.465 6.095 -0.445 1.00 97.81 115 VAL A C 1
ATOM 948 O O . VAL A 1 115 ? -1.064 6.159 0.629 1.00 97.81 115 VAL A O 1
ATOM 951 N N . GLN A 1 116 ? -0.745 6.889 -1.473 1.00 96.81 116 GLN A N 1
ATOM 952 C CA . GLN A 1 116 ? -1.757 7.941 -1.431 1.00 96.81 116 GLN A CA 1
ATOM 953 C C . GLN A 1 116 ? -2.704 7.861 -2.619 1.00 96.81 116 GLN A C 1
ATOM 955 O O . GLN A 1 116 ? -2.282 7.559 -3.737 1.00 96.81 116 GLN A O 1
ATOM 960 N N . LYS A 1 117 ? -3.975 8.212 -2.379 1.00 97.69 117 LYS A N 1
ATOM 961 C CA . LYS A 1 117 ? -5.013 8.323 -3.417 1.00 97.69 117 LYS A CA 1
ATOM 962 C C . LYS A 1 117 ? -5.091 7.045 -4.256 1.00 97.69 117 LYS A C 1
ATOM 964 O O . LYS A 1 117 ? -4.878 7.067 -5.468 1.00 97.69 117 LYS A O 1
ATOM 969 N N . THR A 1 118 ? -5.312 5.917 -3.585 1.00 98.12 118 THR A N 1
ATOM 970 C CA . THR A 1 118 ? -5.415 4.613 -4.246 1.00 98.12 118 THR A CA 1
ATOM 971 C C . THR A 1 118 ? -6.852 4.127 -4.250 1.00 98.12 118 THR A C 1
ATOM 973 O O . THR A 1 118 ? -7.492 4.066 -3.204 1.00 98.12 118 THR A O 1
ATOM 976 N N . GLN A 1 119 ? -7.389 3.749 -5.408 1.00 97.31 119 GLN A N 1
ATOM 977 C CA . GLN A 1 119 ? -8.772 3.273 -5.441 1.00 97.31 119 GLN A CA 1
ATOM 978 C C . GLN A 1 119 ? -8.871 1.874 -4.819 1.00 97.31 119 GLN A C 1
ATOM 980 O O . GLN A 1 119 ? -9.656 1.641 -3.907 1.00 97.31 119 GLN A O 1
ATOM 985 N N . THR A 1 120 ? -8.065 0.916 -5.271 1.00 98.00 120 THR A N 1
ATOM 986 C CA . THR A 1 120 ? -8.131 -0.460 -4.766 1.00 98.00 120 THR A CA 1
ATOM 987 C C . THR A 1 120 ? -6.757 -1.067 -4.533 1.00 98.00 120 THR A C 1
ATOM 989 O O . THR A 1 120 ? -5.939 -1.144 -5.444 1.00 98.00 120 THR A O 1
ATOM 992 N N . ILE A 1 121 ? -6.566 -1.626 -3.341 1.00 98.62 121 ILE A N 1
ATOM 993 C CA . ILE A 1 121 ? -5.512 -2.590 -3.019 1.00 98.62 121 ILE A CA 1
ATOM 994 C C . ILE A 1 121 ? -6.198 -3.937 -2.788 1.00 98.62 121 ILE A C 1
ATOM 996 O O . ILE A 1 121 ? -7.057 -4.056 -1.910 1.00 98.62 121 ILE A O 1
ATOM 1000 N N . LYS A 1 122 ? -5.896 -4.958 -3.599 1.00 98.06 122 LYS A N 1
ATOM 1001 C CA . LYS A 1 122 ? -6.537 -6.272 -3.424 1.00 98.06 122 LYS A CA 1
ATOM 1002 C C . LYS A 1 122 ? -5.824 -7.112 -2.366 1.00 98.06 122 LYS A C 1
ATOM 1004 O O . LYS A 1 122 ? -6.500 -7.551 -1.448 1.00 98.06 122 LYS A O 1
ATOM 1009 N N . GLN A 1 123 ? -4.514 -7.302 -2.462 1.00 98.00 123 GLN A N 1
ATOM 1010 C CA . GLN A 1 123 ? -3.780 -8.165 -1.540 1.00 98.00 123 GLN A CA 1
ATOM 1011 C C . GLN A 1 123 ? -2.414 -7.575 -1.197 1.00 98.00 123 GLN A C 1
ATOM 1013 O O . GLN A 1 123 ? -1.674 -7.146 -2.085 1.00 98.00 123 GLN A O 1
ATOM 1018 N N . VAL A 1 124 ? -2.100 -7.579 0.095 1.00 98.38 124 VAL A N 1
ATOM 1019 C CA . VAL A 1 124 ? -0.759 -7.356 0.638 1.00 98.38 124 VAL A CA 1
ATOM 1020 C C . VAL A 1 124 ? -0.445 -8.519 1.569 1.00 98.38 124 VAL A C 1
ATOM 1022 O O . VAL A 1 124 ? -1.224 -8.784 2.483 1.00 98.38 124 VAL A O 1
ATOM 1025 N N . GLN A 1 125 ? 0.656 -9.214 1.319 1.00 97.62 125 GLN A N 1
ATOM 1026 C CA . GLN A 1 125 ? 1.066 -10.408 2.053 1.00 97.62 125 GLN A CA 1
ATOM 1027 C C . GLN A 1 125 ? 2.537 -10.298 2.457 1.00 97.62 125 GLN A C 1
ATOM 1029 O O . GLN A 1 125 ? 3.315 -9.624 1.774 1.00 97.62 125 GLN A O 1
ATOM 1034 N N . GLU A 1 126 ? 2.899 -10.923 3.580 1.00 98.06 126 GLU A N 1
ATOM 1035 C CA . GLU A 1 126 ? 4.288 -11.081 4.039 1.00 98.06 126 GLU A CA 1
ATOM 1036 C C . GLU A 1 126 ? 5.063 -9.757 4.025 1.00 98.06 126 GLU A C 1
ATOM 1038 O O . GLU A 1 126 ? 6.138 -9.605 3.439 1.00 98.06 126 GLU A O 1
ATOM 1043 N N . THR A 1 127 ? 4.460 -8.733 4.631 1.00 98.38 127 THR A N 1
ATOM 1044 C CA . THR A 1 127 ? 5.023 -7.383 4.649 1.00 98.38 127 THR A CA 1
ATOM 1045 C C . THR A 1 127 ? 5.492 -7.017 6.048 1.00 98.38 127 THR A C 1
ATOM 1047 O O . THR A 1 127 ? 4.698 -6.956 6.983 1.00 98.38 127 THR A O 1
ATOM 1050 N N . GLN A 1 128 ? 6.774 -6.695 6.240 1.00 97.50 128 GLN A N 1
ATOM 1051 C CA . GLN A 1 128 ? 7.230 -6.357 7.596 1.00 97.50 128 GLN A CA 1
ATOM 1052 C C . GLN A 1 128 ? 6.625 -5.030 8.067 1.00 97.50 128 GLN A C 1
ATOM 1054 O O . GLN A 1 128 ? 6.120 -4.923 9.183 1.00 97.50 128 GLN A O 1
ATOM 1059 N N . THR A 1 129 ? 6.662 -3.979 7.245 1.00 98.06 129 THR A N 1
ATOM 1060 C CA . THR A 1 129 ? 6.137 -2.669 7.650 1.00 98.06 129 THR A CA 1
ATOM 1061 C C . THR A 1 129 ? 5.392 -1.941 6.540 1.00 98.06 129 THR A C 1
ATOM 1063 O O . THR A 1 129 ? 5.968 -1.580 5.517 1.00 98.06 129 THR A O 1
ATOM 1066 N N . ILE A 1 130 ? 4.150 -1.557 6.829 1.00 98.62 130 ILE A N 1
ATOM 1067 C CA . ILE A 1 130 ? 3.397 -0.532 6.105 1.00 98.62 130 ILE A CA 1
ATOM 1068 C C . ILE A 1 130 ? 3.373 0.725 6.974 1.00 98.62 130 ILE A C 1
ATOM 1070 O O . ILE A 1 130 ? 2.804 0.734 8.066 1.00 98.62 130 ILE A O 1
ATOM 1074 N N . LYS A 1 131 ? 4.027 1.805 6.537 1.00 97.62 131 LYS A N 1
ATOM 1075 C CA . LYS A 1 131 ? 4.075 3.042 7.332 1.00 97.62 131 LYS A CA 1
ATOM 1076 C C . LYS A 1 131 ? 2.823 3.894 7.144 1.00 97.62 131 LYS A C 1
ATOM 1078 O O . LYS A 1 131 ? 2.253 4.298 8.147 1.00 97.62 131 LYS A O 1
ATOM 1083 N N . GLN A 1 132 ? 2.396 4.165 5.914 1.00 97.62 132 GLN A N 1
ATOM 1084 C CA . GLN A 1 132 ? 1.257 5.050 5.676 1.00 97.62 132 GLN A CA 1
ATOM 1085 C C . GLN A 1 132 ? 0.464 4.646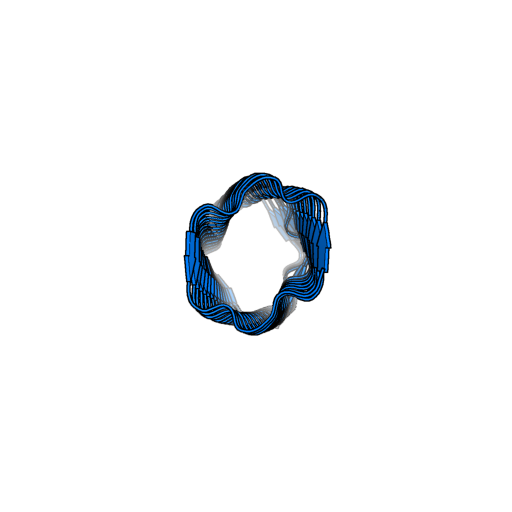 4.433 1.00 97.62 132 GLN A C 1
ATOM 1087 O O . GLN A 1 132 ? 1.026 4.590 3.336 1.00 97.62 132 GLN A O 1
ATOM 1092 N N . LEU A 1 133 ? -0.842 4.440 4.610 1.00 97.69 133 LEU A N 1
ATOM 1093 C CA . LEU A 1 133 ? -1.839 4.435 3.538 1.00 97.69 133 LEU A CA 1
ATOM 1094 C C . LEU A 1 133 ? -2.828 5.577 3.797 1.00 97.69 133 LEU A C 1
ATOM 1096 O O . LEU A 1 133 ? -3.375 5.676 4.895 1.00 97.69 133 LEU A O 1
ATOM 1100 N N . GLN A 1 134 ? -3.054 6.431 2.801 1.00 97.00 134 GLN A N 1
ATOM 1101 C CA . GLN A 1 134 ? -3.969 7.569 2.911 1.00 97.00 134 GLN A CA 1
ATOM 1102 C C . GLN A 1 134 ? -4.888 7.649 1.690 1.00 97.00 134 GLN A C 1
ATOM 1104 O O . GLN A 1 134 ? -4.437 7.414 0.564 1.00 97.00 134 GLN A O 1
ATOM 1109 N N . LYS A 1 135 ? -6.154 8.037 1.892 1.00 97.75 135 LYS A N 1
ATOM 1110 C CA . LYS A 1 135 ? -7.137 8.231 0.809 1.00 97.75 135 LYS A CA 1
ATOM 1111 C C . LYS A 1 135 ? -7.271 6.966 -0.034 1.00 97.75 135 LYS A C 1
ATOM 1113 O O . LYS A 1 135 ? -7.037 6.981 -1.245 1.00 97.75 135 LYS A O 1
ATOM 1118 N N . THR A 1 136 ? -7.555 5.846 0.631 1.00 98.12 136 THR A N 1
ATOM 1119 C CA . THR A 1 136 ? -7.712 4.547 -0.033 1.00 98.12 136 THR A CA 1
ATOM 1120 C C . THR A 1 136 ? -9.175 4.133 -0.055 1.00 98.12 136 THR A C 1
ATOM 1122 O O . THR A 1 136 ? -9.793 3.981 0.993 1.00 98.12 136 THR A O 1
ATOM 1125 N N . GLN A 1 137 ? -9.760 3.910 -1.232 1.00 96.94 137 GLN A N 1
ATOM 1126 C CA . GLN A 1 137 ? -11.180 3.550 -1.278 1.00 96.94 137 GLN A CA 1
ATOM 1127 C C . GLN A 1 137 ? -11.408 2.120 -0.764 1.00 96.94 137 GLN A C 1
ATOM 1129 O O . GLN A 1 137 ? -12.298 1.867 0.045 1.00 96.94 137 GLN A O 1
ATOM 1134 N N . THR A 1 138 ? -10.617 1.145 -1.210 1.00 97.88 138 THR A N 1
ATOM 1135 C CA . THR A 1 138 ? -10.778 -0.247 -0.771 1.00 97.88 138 THR A CA 1
ATOM 1136 C C . THR A 1 138 ? -9.451 -0.962 -0.579 1.00 97.88 138 THR A C 1
ATOM 1138 O O . THR A 1 138 ? -8.630 -1.021 -1.489 1.00 97.88 138 THR A O 1
ATOM 1141 N N . ILE A 1 139 ? -9.309 -1.619 0.570 1.00 98.56 139 ILE A N 1
ATOM 1142 C CA . ILE A 1 139 ? -8.307 -2.649 0.844 1.00 98.56 139 ILE A CA 1
ATOM 1143 C C . ILE A 1 139 ? -9.055 -3.972 1.025 1.00 98.56 139 ILE A C 1
ATOM 1145 O O . ILE A 1 139 ? -9.916 -4.089 1.901 1.00 98.56 139 ILE A O 1
ATOM 1149 N N . LYS A 1 140 ? -8.802 -4.974 0.174 1.00 98.00 140 LYS A N 1
ATOM 1150 C CA . LYS A 1 140 ? -9.499 -6.265 0.305 1.00 98.00 140 LYS A CA 1
ATOM 1151 C C . LYS A 1 140 ? -8.822 -7.180 1.324 1.00 98.00 140 LYS A C 1
ATOM 1153 O O . LYS A 1 140 ? -9.532 -7.682 2.185 1.00 98.00 140 LYS A O 1
ATOM 1158 N N . GLN A 1 141 ? -7.513 -7.382 1.252 1.00 97.88 141 GLN A N 1
ATOM 1159 C CA . GLN A 1 141 ? -6.811 -8.310 2.135 1.00 97.88 141 GLN A CA 1
ATOM 1160 C C . GLN A 1 141 ? -5.428 -7.784 2.510 1.00 97.88 141 GLN A C 1
ATOM 1162 O O . GLN A 1 141 ? -4.670 -7.341 1.645 1.00 97.88 141 GLN A O 1
ATOM 1167 N N . VAL A 1 142 ? -5.119 -7.863 3.802 1.00 98.19 142 VAL A N 1
ATOM 1168 C CA . VAL A 1 142 ? -3.775 -7.706 4.361 1.00 98.19 142 VAL A CA 1
ATOM 1169 C C . VAL A 1 142 ? -3.501 -8.916 5.245 1.00 98.19 142 VAL A C 1
ATOM 1171 O O . VAL A 1 142 ? -4.292 -9.197 6.143 1.00 98.19 142 VAL A O 1
ATOM 1174 N N . GLN A 1 143 ? -2.419 -9.634 4.976 1.00 97.19 143 GLN A N 1
ATOM 1175 C CA . GLN A 1 143 ? -2.058 -10.871 5.662 1.00 97.19 143 GLN A CA 1
ATOM 1176 C C . GLN A 1 143 ? -0.581 -10.835 6.065 1.00 97.19 143 GLN A C 1
ATOM 1178 O O . GLN A 1 143 ? 0.223 -10.175 5.399 1.00 97.19 143 GLN A O 1
ATOM 1183 N N . GLU A 1 144 ? -0.241 -11.505 7.169 1.00 97.88 144 GLU A N 1
ATOM 1184 C CA . GLU A 1 144 ? 1.142 -11.735 7.618 1.00 97.88 144 GLU A CA 1
ATOM 1185 C C . GLU A 1 144 ? 1.973 -10.446 7.642 1.00 97.88 144 GLU A C 1
ATOM 1187 O O . GLU A 1 144 ? 3.058 -10.327 7.067 1.00 97.88 144 GLU A O 1
ATOM 1192 N N . THR A 1 145 ? 1.410 -9.414 8.271 1.00 98.19 145 THR A N 1
ATOM 1193 C CA . THR A 1 145 ? 2.028 -8.090 8.329 1.00 98.19 145 THR A CA 1
ATOM 1194 C C . THR A 1 145 ? 2.506 -7.787 9.738 1.00 98.19 145 THR A C 1
ATOM 1196 O O . THR A 1 145 ? 1.712 -7.723 10.672 1.00 98.19 145 THR A O 1
ATOM 1199 N N . GLN A 1 146 ? 3.801 -7.531 9.941 1.00 97.00 146 GLN A N 1
ATOM 1200 C CA . GLN A 1 146 ? 4.269 -7.271 11.310 1.00 97.00 146 GLN A CA 1
ATOM 1201 C C . GLN A 1 146 ? 3.737 -5.931 11.829 1.00 97.00 146 GLN A C 1
ATOM 1203 O O . GLN A 1 146 ? 3.224 -5.841 12.941 1.00 97.00 146 GLN A O 1
ATOM 1208 N N . THR A 1 147 ? 3.848 -4.852 11.050 1.00 97.81 147 THR A N 1
ATOM 1209 C CA . THR A 1 147 ? 3.402 -3.528 11.500 1.00 97.81 147 THR A CA 1
ATOM 1210 C C . THR A 1 147 ? 2.697 -2.727 10.416 1.00 97.81 147 THR A C 1
ATOM 1212 O O . THR A 1 147 ? 3.277 -2.416 9.379 1.00 97.81 147 THR A O 1
ATOM 1215 N N . ILE A 1 148 ? 1.501 -2.238 10.740 1.00 98.44 148 ILE A N 1
ATOM 1216 C CA . ILE A 1 148 ? 0.819 -1.149 10.039 1.00 98.44 148 ILE A CA 1
ATOM 1217 C C . ILE A 1 148 ? 0.836 0.079 10.954 1.00 98.44 148 ILE A C 1
ATOM 1219 O O . ILE A 1 148 ? 0.315 0.036 12.070 1.00 98.44 148 ILE A O 1
ATOM 1223 N N . LYS A 1 149 ? 1.473 1.180 10.536 1.00 97.25 149 LYS A N 1
ATOM 1224 C CA . LYS A 1 149 ? 1.569 2.378 11.388 1.00 97.25 149 LYS A CA 1
ATOM 1225 C C . LYS A 1 149 ? 0.360 3.299 11.238 1.00 97.25 149 LYS A C 1
ATOM 1227 O O . LYS A 1 149 ? -0.276 3.564 12.249 1.00 97.25 149 LYS A O 1
ATOM 1232 N N . HIS A 1 150 ? 0.049 3.754 10.027 1.00 96.69 150 HIS A N 1
ATOM 1233 C CA . HIS A 1 150 ? -1.017 4.730 9.792 1.00 96.69 150 HIS A CA 1
ATOM 1234 C C . HIS A 1 150 ? -1.917 4.308 8.627 1.00 96.69 150 HIS A C 1
ATOM 1236 O O . HIS A 1 150 ? -1.436 4.109 7.507 1.00 96.69 150 HIS A O 1
ATOM 1242 N N . LEU A 1 151 ? -3.217 4.209 8.901 1.00 96.88 151 LEU A N 1
ATOM 1243 C CA . LEU A 1 151 ? -4.292 4.100 7.918 1.00 96.88 151 LEU A CA 1
ATOM 1244 C C . LEU A 1 151 ? -5.225 5.296 8.103 1.00 96.88 151 LEU A C 1
ATOM 1246 O O . LEU A 1 151 ? -5.794 5.452 9.179 1.00 96.88 151 LEU A O 1
ATOM 1250 N N . GLN A 1 152 ? -5.365 6.131 7.078 1.00 96.06 152 GLN A N 1
ATOM 1251 C CA . GLN A 1 152 ? -6.162 7.357 7.144 1.00 96.06 152 GLN A CA 1
ATOM 1252 C C . GLN A 1 152 ? -7.087 7.469 5.929 1.00 96.06 152 GLN A C 1
ATOM 1254 O O . GLN A 1 152 ? -6.688 7.120 4.812 1.00 96.06 152 GLN A O 1
ATOM 1259 N N . GLU A 1 153 ? -8.304 7.979 6.136 1.00 97.12 153 GLU A N 1
ATOM 1260 C CA . GLU A 1 153 ? -9.284 8.244 5.073 1.00 97.12 153 GLU A CA 1
ATOM 1261 C C . GLU A 1 153 ? -9.517 6.993 4.203 1.00 97.12 153 GLU A C 1
ATOM 1263 O O . GLU A 1 153 ? -9.319 6.999 2.981 1.00 97.12 153 GLU A O 1
ATOM 1268 N N . THR A 1 154 ? -9.845 5.868 4.847 1.00 97.56 154 THR A N 1
ATOM 1269 C CA . THR A 1 154 ? -10.059 4.589 4.155 1.00 97.56 154 THR A CA 1
ATOM 1270 C C . THR A 1 154 ? -11.535 4.221 4.134 1.00 97.56 154 THR A C 1
ATOM 1272 O O . THR A 1 154 ? -12.150 4.000 5.171 1.00 97.56 154 THR A O 1
ATOM 1275 N N . GLN A 1 155 ? -12.138 4.086 2.953 1.00 95.06 155 GLN A N 1
ATOM 1276 C CA . GLN A 1 155 ? -13.570 3.777 2.900 1.00 95.06 155 GLN A CA 1
ATOM 1277 C C . GLN A 1 155 ? -13.859 2.333 3.343 1.00 95.06 155 GLN A C 1
ATOM 1279 O O . GLN A 1 155 ? -14.762 2.092 4.143 1.00 95.06 155 GLN A O 1
ATOM 1284 N N . THR A 1 156 ? -13.125 1.333 2.856 1.00 97.25 156 THR A N 1
ATOM 1285 C CA . THR A 1 156 ? -13.377 -0.060 3.256 1.00 97.25 156 THR A CA 1
ATOM 1286 C C . THR A 1 156 ? -12.110 -0.888 3.387 1.00 97.25 156 THR A C 1
ATOM 1288 O O . THR A 1 156 ? -11.315 -0.972 2.456 1.00 97.25 156 THR A O 1
ATOM 1291 N N . ILE A 1 157 ? -12.005 -1.613 4.499 1.00 98.19 157 ILE A N 1
ATOM 1292 C CA . ILE A 1 157 ? -11.062 -2.712 4.711 1.00 98.19 157 ILE A CA 1
ATOM 1293 C C . ILE A 1 157 ? -11.877 -3.997 4.874 1.00 98.19 157 ILE A C 1
ATOM 1295 O O . ILE A 1 157 ? -12.756 -4.073 5.736 1.00 98.19 157 ILE A O 1
ATOM 1299 N N . LYS A 1 158 ? -11.653 -5.009 4.026 1.00 97.25 158 LYS A N 1
ATOM 1300 C CA . LYS A 1 158 ? -12.409 -6.270 4.136 1.00 97.25 158 LYS A CA 1
ATOM 1301 C C . LYS A 1 158 ? -11.762 -7.240 5.124 1.00 97.25 158 LYS A C 1
ATOM 1303 O O . LYS A 1 158 ? -12.436 -7.609 6.077 1.00 97.25 158 LYS A O 1
ATOM 1308 N N . TYR A 1 159 ? -10.503 -7.613 4.923 1.00 97.25 159 TYR A N 1
ATOM 1309 C CA . TYR A 1 159 ? -9.825 -8.612 5.748 1.00 97.25 159 TYR A CA 1
ATOM 1310 C C . TYR A 1 159 ? -8.440 -8.129 6.174 1.00 97.25 159 TYR A C 1
ATOM 1312 O O . TYR A 1 159 ? -7.653 -7.679 5.338 1.00 97.25 159 TYR A O 1
ATOM 1320 N N . VAL A 1 160 ? -8.157 -8.247 7.469 1.00 97.62 160 VAL A N 1
ATOM 1321 C CA . VAL A 1 160 ? -6.817 -8.129 8.050 1.00 97.62 160 VAL A CA 1
ATOM 1322 C C . VAL A 1 160 ? -6.575 -9.367 8.902 1.00 97.62 160 VAL A C 1
ATOM 1324 O O . VAL A 1 160 ? -7.367 -9.644 9.801 1.00 97.62 160 VAL A O 1
ATOM 1327 N N . GLN A 1 161 ? -5.518 -10.112 8.609 1.00 96.88 161 GLN A N 1
ATOM 1328 C CA . GLN A 1 161 ? -5.188 -11.370 9.275 1.00 96.88 161 GLN A CA 1
ATOM 1329 C C . GLN A 1 161 ? -3.713 -11.380 9.684 1.00 96.88 161 GLN A C 1
ATOM 1331 O O . GLN A 1 161 ? -2.883 -10.753 9.020 1.00 96.88 161 GLN A O 1
ATOM 1336 N N . GLU A 1 162 ? -3.401 -12.064 10.789 1.00 97.38 162 GLU A N 1
ATOM 1337 C CA . GLU A 1 162 ? -2.029 -12.343 11.241 1.00 97.38 162 GLU A CA 1
ATOM 1338 C C . GLU A 1 162 ? -1.154 -11.083 11.284 1.00 97.38 162 GLU A C 1
ATOM 1340 O O . GLU A 1 162 ? -0.058 -11.000 10.725 1.00 97.38 162 GLU A O 1
ATOM 1345 N N . THR A 1 163 ? -1.685 -10.037 11.920 1.00 97.75 163 THR A N 1
ATOM 1346 C CA . THR A 1 163 ? -1.006 -8.744 12.019 1.00 97.75 163 THR A CA 1
ATOM 1347 C C . THR A 1 163 ? -0.498 -8.515 13.436 1.00 97.75 163 THR A C 1
ATOM 1349 O O . THR A 1 163 ? -1.283 -8.444 14.378 1.00 97.75 163 THR A O 1
ATOM 1352 N N . GLN A 1 164 ? 0.812 -8.337 13.640 1.00 95.12 164 GLN A N 1
ATOM 1353 C CA . GLN A 1 164 ? 1.304 -8.144 15.014 1.00 95.12 164 GLN A CA 1
ATOM 1354 C C . GLN A 1 164 ? 0.854 -6.792 15.582 1.00 95.12 164 GLN A C 1
ATOM 1356 O O . GLN A 1 164 ? 0.359 -6.712 16.703 1.00 95.12 164 GLN A O 1
ATOM 1361 N N . THR A 1 165 ? 1.014 -5.694 14.840 1.00 96.88 165 THR A N 1
ATOM 1362 C CA . THR A 1 165 ? 0.655 -4.362 15.344 1.00 96.88 165 THR A CA 1
ATOM 1363 C C . THR A 1 165 ? -0.008 -3.480 14.295 1.00 96.88 165 THR A C 1
ATOM 1365 O O . THR A 1 165 ? 0.579 -3.181 13.258 1.00 96.88 165 THR A O 1
ATOM 1368 N N . ILE A 1 166 ? -1.165 -2.923 14.649 1.00 97.75 166 ILE A N 1
ATOM 1369 C CA . ILE A 1 166 ? -1.790 -1.776 13.985 1.00 97.75 166 ILE A CA 1
ATOM 1370 C C . ILE A 1 166 ? -1.703 -0.583 14.942 1.00 97.75 166 ILE A C 1
ATOM 1372 O O . ILE A 1 166 ? -2.229 -0.629 16.056 1.00 97.75 166 ILE A O 1
ATOM 1376 N N . LYS A 1 167 ? -0.988 0.484 14.565 1.00 96.25 167 LYS A N 1
ATOM 1377 C CA . LYS A 1 167 ? -0.785 1.627 15.473 1.00 96.25 167 LYS A CA 1
ATOM 1378 C C . LYS A 1 167 ? -1.924 2.638 15.411 1.00 96.25 167 LYS A C 1
ATOM 1380 O O . LYS A 1 167 ? -2.424 3.003 16.468 1.00 96.25 167 LYS A O 1
ATOM 1385 N N . GLN A 1 168 ? -2.296 3.109 14.228 1.00 96.19 168 GLN A N 1
ATOM 1386 C CA . GLN A 1 168 ? -3.316 4.142 14.067 1.00 96.19 168 GLN A CA 1
ATOM 1387 C C . GLN A 1 168 ? -4.203 3.851 12.859 1.00 96.19 168 GLN A C 1
ATOM 1389 O O . GLN A 1 168 ? -3.704 3.627 11.752 1.00 96.19 168 GLN A O 1
ATOM 1394 N N . VAL A 1 169 ? -5.510 3.887 13.098 1.00 96.19 169 VAL A N 1
ATOM 1395 C CA . VAL A 1 169 ? -6.566 3.875 12.084 1.00 96.19 169 VAL A CA 1
ATOM 1396 C C . VAL A 1 169 ? -7.463 5.080 12.341 1.00 96.19 169 VAL A C 1
ATOM 1398 O O . VAL A 1 169 ? -7.958 5.235 13.454 1.00 96.19 169 VAL A O 1
ATOM 1401 N N . GLN A 1 170 ? -7.644 5.927 11.335 1.00 95.00 170 GLN A N 1
ATOM 1402 C CA . GLN A 1 170 ? -8.428 7.157 11.422 1.00 95.00 170 GLN A CA 1
ATOM 1403 C C . GLN A 1 170 ? -9.356 7.275 10.209 1.00 95.00 170 GLN A C 1
ATOM 1405 O O . GLN A 1 170 ? -8.982 6.874 9.101 1.00 95.00 170 GLN A O 1
ATOM 1410 N N . GLU A 1 171 ? -10.555 7.824 10.419 1.00 95.88 171 GLU A N 1
ATOM 1411 C CA . GLU A 1 171 ? -11.524 8.151 9.361 1.00 95.88 171 GLU A CA 1
ATOM 1412 C C . GLU A 1 171 ? -11.799 6.952 8.438 1.00 95.88 171 GLU A C 1
ATOM 1414 O O . GLU A 1 171 ? -11.593 6.988 7.219 1.00 95.88 171 GLU A O 1
ATOM 1419 N N . THR A 1 172 ? -12.210 5.832 9.040 1.00 96.44 172 THR A N 1
ATOM 1420 C CA . THR A 1 172 ? -12.496 4.594 8.304 1.00 96.44 172 THR A CA 1
ATOM 1421 C C . THR A 1 172 ? -13.985 4.270 8.322 1.00 96.44 172 THR A C 1
ATOM 1423 O O . THR A 1 172 ? -14.566 4.037 9.378 1.00 96.44 172 THR A O 1
ATOM 1426 N N . GLN A 1 173 ? -14.637 4.187 7.156 1.00 93.44 173 GLN A N 1
ATOM 1427 C CA . GLN A 1 173 ? -16.083 3.904 7.143 1.00 93.44 173 GLN A CA 1
ATOM 1428 C C . GLN A 1 173 ? -16.375 2.456 7.553 1.00 93.44 173 GLN A C 1
ATOM 1430 O O . GLN A 1 173 ? -17.251 2.195 8.371 1.00 93.44 173 GLN A O 1
ATOM 1435 N N . THR A 1 174 ? -15.677 1.465 6.994 1.00 95.88 174 THR A N 1
ATOM 1436 C CA . THR A 1 174 ? -15.968 0.061 7.322 1.00 95.88 174 THR A CA 1
ATOM 1437 C C . THR A 1 174 ? -14.729 -0.816 7.393 1.00 95.88 174 THR A C 1
ATOM 1439 O O . THR A 1 174 ? -13.978 -0.927 6.429 1.00 95.88 174 THR A O 1
ATOM 1442 N N . ILE A 1 175 ? -14.617 -1.563 8.490 1.00 97.19 175 ILE A N 1
ATOM 1443 C CA . ILE A 1 175 ? -13.729 -2.715 8.644 1.00 97.19 175 ILE A CA 1
ATOM 1444 C C . ILE A 1 175 ? -14.604 -3.965 8.777 1.00 97.19 175 ILE A C 1
ATOM 1446 O O . ILE A 1 175 ? -15.431 -4.060 9.687 1.00 97.19 175 ILE A O 1
ATOM 1450 N N . LYS A 1 176 ? -14.490 -4.929 7.854 1.00 95.94 176 LYS A N 1
ATOM 1451 C CA . LYS A 1 176 ? -15.334 -6.137 7.911 1.00 95.94 176 LYS A CA 1
ATOM 1452 C C . LYS A 1 176 ? -14.774 -7.189 8.864 1.00 95.94 176 LYS A C 1
ATOM 1454 O O . LYS A 1 176 ? -15.526 -7.650 9.713 1.00 95.94 176 LYS A O 1
ATOM 1459 N N . GLN A 1 177 ? -13.509 -7.563 8.741 1.00 96.56 177 GLN A N 1
ATOM 1460 C CA . GLN A 1 177 ? -12.920 -8.605 9.574 1.00 96.56 177 GLN A CA 1
ATOM 1461 C C . GLN A 1 177 ? -11.467 -8.288 9.905 1.00 96.56 177 GLN A C 1
ATOM 1463 O O . GLN A 1 177 ? -10.680 -7.940 9.024 1.00 96.56 177 GLN A O 1
ATOM 1468 N N . VAL A 1 178 ? -11.138 -8.446 11.182 1.00 96.38 178 VAL A N 1
ATOM 1469 C CA . VAL A 1 178 ? -9.776 -8.433 11.712 1.00 96.38 178 VAL A CA 1
ATOM 1470 C C . VAL A 1 178 ? -9.607 -9.687 12.563 1.00 96.38 178 VAL A C 1
ATOM 1472 O O . VAL A 1 178 ? -10.407 -9.920 13.471 1.00 96.38 178 VAL A O 1
ATOM 1475 N N . GLN A 1 179 ? -8.598 -10.492 12.250 1.00 95.44 179 GLN A N 1
ATOM 1476 C CA . GLN A 1 179 ? -8.326 -11.776 12.887 1.00 95.44 179 GLN A CA 1
ATOM 1477 C C . GLN A 1 179 ? -6.854 -11.870 13.297 1.00 95.44 179 GLN A C 1
ATOM 1479 O O . GLN A 1 179 ? -5.988 -11.310 12.623 1.00 95.44 179 GLN A O 1
ATOM 1484 N N . GLU A 1 180 ? -6.582 -12.560 14.408 1.00 96.06 180 GLU A N 1
ATOM 1485 C CA . GLU A 1 180 ? -5.224 -12.910 14.859 1.00 96.06 180 GLU A CA 1
ATOM 1486 C C . GLU A 1 180 ? -4.295 -11.690 14.920 1.00 96.06 180 GLU A C 1
ATOM 1488 O O . GLU A 1 180 ? -3.194 -11.653 14.367 1.00 96.06 180 GLU A O 1
ATOM 1493 N N . THR A 1 181 ? -4.782 -10.632 15.569 1.00 96.56 181 THR A N 1
ATOM 1494 C CA . THR A 1 181 ? -4.041 -9.377 15.708 1.00 96.56 181 THR A CA 1
ATOM 1495 C C . THR A 1 181 ? -3.525 -9.217 17.129 1.00 96.56 181 THR A C 1
ATOM 1497 O O . THR A 1 181 ? -4.309 -9.160 18.074 1.00 96.56 181 THR A O 1
ATOM 1500 N N . GLN A 1 182 ? -2.211 -9.086 17.333 1.00 91.06 182 GLN A N 1
ATOM 1501 C CA . GLN A 1 182 ? -1.706 -8.958 18.708 1.00 91.06 182 GLN A CA 1
ATOM 1502 C C . GLN A 1 182 ? -2.079 -7.598 19.307 1.00 91.06 182 GLN A C 1
ATOM 1504 O O . GLN A 1 182 ? -2.592 -7.521 20.419 1.00 91.06 182 GLN A O 1
ATOM 1509 N N . THR A 1 183 ? -1.836 -6.492 18.602 1.00 94.94 183 THR A N 1
ATOM 1510 C CA . THR A 1 183 ? -2.107 -5.156 19.151 1.00 94.94 183 THR A CA 1
ATOM 1511 C C . THR A 1 183 ? -2.746 -4.208 18.147 1.00 94.94 183 THR A C 1
ATOM 1513 O O . THR A 1 183 ? -2.171 -3.921 17.102 1.00 94.94 183 THR A O 1
ATOM 1516 N N . ILE A 1 184 ? -3.861 -3.594 18.545 1.00 95.75 184 ILE A N 1
ATOM 1517 C CA . ILE A 1 184 ? -4.412 -2.375 17.941 1.00 95.75 184 ILE A CA 1
ATOM 1518 C C . ILE A 1 184 ? -4.221 -1.239 18.950 1.00 95.75 184 ILE A C 1
ATOM 1520 O O . ILE A 1 184 ? -4.713 -1.321 20.077 1.00 95.75 184 ILE A O 1
ATOM 1524 N N . LYS A 1 185 ? -3.459 -0.192 18.609 1.00 93.62 185 LYS A N 1
ATOM 1525 C CA . LYS A 1 185 ? -3.197 0.905 19.560 1.00 93.62 185 LYS A CA 1
ATOM 1526 C C . LYS A 1 185 ? -4.302 1.958 19.540 1.00 93.62 185 LYS A C 1
ATOM 1528 O O . LYS A 1 185 ? -4.921 2.152 20.575 1.00 93.62 185 LYS A O 1
ATOM 1533 N N . HIS A 1 186 ? -4.555 2.600 18.406 1.00 92.88 186 HIS A N 1
ATOM 1534 C CA . HIS A 1 186 ? -5.557 3.661 18.304 1.00 92.88 186 HIS A CA 1
ATOM 1535 C C . HIS A 1 186 ? -6.445 3.441 17.079 1.00 92.88 186 HIS A C 1
ATOM 1537 O O . HIS A 1 186 ? -5.939 3.235 15.973 1.00 92.88 186 HIS A O 1
ATOM 1543 N N . SER A 1 187 ? -7.756 3.500 17.294 1.00 92.56 187 SER A N 1
ATOM 1544 C CA . SER A 1 187 ? -8.778 3.545 16.249 1.00 92.56 187 SER A CA 1
ATOM 1545 C C . SER A 1 187 ? -9.709 4.715 16.548 1.00 92.56 187 SER A C 1
ATOM 1547 O O . SER A 1 187 ? -10.322 4.728 17.612 1.00 92.56 187 SER A O 1
ATOM 1549 N N . GLN A 1 188 ? -9.798 5.677 15.636 1.00 90.75 188 GLN A N 1
ATOM 1550 C CA . GLN A 1 188 ? -10.603 6.892 15.777 1.00 90.75 188 GLN A CA 1
ATOM 1551 C C . GLN A 1 188 ? -11.534 7.049 14.569 1.00 90.75 188 GLN A C 1
ATOM 1553 O O . GLN A 1 188 ? -11.179 6.638 13.459 1.00 90.75 188 GLN A O 1
ATOM 1558 N N . GLU A 1 189 ? -12.724 7.613 14.787 1.00 92.62 189 GLU A N 1
ATOM 1559 C CA . GLU A 1 189 ? -13.683 7.978 13.731 1.00 92.62 189 GLU A CA 1
ATOM 1560 C C . GLU A 1 189 ? -13.981 6.813 12.776 1.00 92.62 189 GLU A C 1
ATOM 1562 O O . GLU A 1 189 ? -13.892 6.904 11.546 1.00 92.62 189 GLU A O 1
ATOM 1567 N N . THR A 1 190 ? -14.285 5.650 13.356 1.00 92.56 190 THR A N 1
ATOM 1568 C CA . THR A 1 190 ? -14.605 4.443 12.591 1.00 92.56 190 THR A CA 1
ATOM 1569 C C . THR A 1 190 ? -16.108 4.195 12.604 1.00 92.56 190 THR A C 1
ATOM 1571 O O . THR A 1 190 ? -16.681 3.900 13.646 1.00 92.56 190 THR A O 1
ATOM 1574 N N . GLN A 1 191 ? -16.792 4.252 11.457 1.00 88.75 191 GLN A N 1
ATOM 1575 C CA . GLN A 1 191 ? -18.255 4.081 11.475 1.00 88.75 191 GLN A CA 1
ATOM 1576 C C . GLN A 1 191 ? -18.650 2.642 11.831 1.00 88.75 191 GLN A C 1
ATOM 1578 O O . GLN A 1 191 ? -19.509 2.415 12.678 1.00 88.75 191 GLN A O 1
ATOM 1583 N N . THR A 1 192 ? -18.055 1.632 11.191 1.00 92.06 192 THR A N 1
ATOM 1584 C CA . THR A 1 192 ? -18.426 0.233 11.451 1.00 92.06 192 THR A CA 1
ATOM 1585 C C . THR A 1 192 ? -17.237 -0.714 11.488 1.00 92.06 192 THR A C 1
ATOM 1587 O O . THR A 1 192 ? -16.497 -0.839 10.514 1.00 92.06 192 THR A O 1
ATOM 1590 N N . ILE A 1 193 ? -17.160 -1.507 12.556 1.00 94.06 193 ILE A N 1
ATOM 1591 C CA . ILE A 1 193 ? -16.343 -2.720 12.640 1.00 94.06 193 ILE A CA 1
ATOM 1592 C C . ILE A 1 193 ? -17.287 -3.922 12.742 1.00 94.06 193 ILE A C 1
ATOM 1594 O O . ILE A 1 193 ? -18.108 -3.997 13.656 1.00 94.06 193 ILE A O 1
ATOM 1598 N N . LYS A 1 194 ? -17.235 -4.866 11.793 1.00 92.94 194 LYS A N 1
ATOM 1599 C CA . LYS A 1 194 ? -18.149 -6.024 11.833 1.00 92.94 194 LYS A CA 1
ATOM 1600 C C . LYS A 1 194 ? -17.622 -7.148 12.725 1.00 92.94 194 LYS A C 1
ATOM 1602 O O . LYS A 1 194 ? -18.335 -7.525 13.646 1.00 92.94 194 LYS A O 1
ATOM 1607 N N . HIS A 1 195 ? -16.416 -7.650 12.481 1.00 93.25 195 HIS A N 1
ATOM 1608 C CA . HIS A 1 195 ? -15.862 -8.781 13.227 1.00 93.25 195 HIS A CA 1
ATOM 1609 C C . HIS A 1 195 ? -14.426 -8.498 13.673 1.00 93.25 195 HIS A C 1
ATOM 1611 O O . HIS A 1 195 ? -13.561 -8.193 12.852 1.00 93.25 195 HIS A O 1
ATOM 1617 N N . LEU A 1 196 ? -14.188 -8.623 14.976 1.00 92.81 196 LEU A N 1
ATOM 1618 C CA . LEU A 1 196 ? -12.870 -8.667 15.606 1.00 92.81 196 LEU A CA 1
ATOM 1619 C C . LEU A 1 196 ? -12.722 -10.025 16.289 1.00 92.81 196 LEU A C 1
ATOM 1621 O O . LEU A 1 196 ? -13.506 -10.340 17.183 1.00 92.81 196 LEU A O 1
ATOM 1625 N N . GLN A 1 197 ? -11.740 -10.820 15.879 1.00 92.50 197 GLN A N 1
ATOM 1626 C CA . GLN A 1 197 ? -11.491 -12.146 16.436 1.00 92.50 197 GLN A CA 1
ATOM 1627 C C . GLN A 1 197 ? -10.030 -12.291 16.860 1.00 92.50 197 GLN A C 1
ATOM 1629 O O . GLN A 1 197 ? -9.129 -11.840 16.158 1.00 92.50 197 GLN A O 1
ATOM 1634 N N . GLU A 1 198 ? -9.799 -12.944 18.002 1.00 94.19 198 GLU A N 1
ATOM 1635 C CA . GLU A 1 198 ? -8.457 -13.358 18.451 1.00 94.19 198 GLU A CA 1
ATOM 1636 C C . GLU A 1 198 ? -7.485 -12.178 18.514 1.00 94.19 198 GLU A C 1
ATOM 1638 O O . GLU A 1 198 ? -6.374 -12.200 17.987 1.00 94.19 198 GLU A O 1
ATOM 1643 N N . THR A 1 199 ? -7.951 -11.099 19.148 1.00 93.88 199 THR A N 1
ATOM 1644 C CA . THR A 1 199 ? -7.159 -9.887 19.335 1.00 93.88 199 THR A CA 1
ATOM 1645 C C . THR A 1 199 ? -6.595 -9.841 20.747 1.00 93.88 199 THR A C 1
ATOM 1647 O O . THR A 1 199 ? -7.345 -9.836 21.720 1.00 93.88 199 THR A O 1
ATOM 1650 N N . GLN A 1 200 ? -5.275 -9.769 20.914 1.00 89.75 200 GLN A N 1
ATOM 1651 C CA . GLN A 1 200 ? -4.713 -9.778 22.267 1.00 89.75 200 GLN A CA 1
ATOM 1652 C C . GLN A 1 200 ? -4.976 -8.445 22.986 1.00 89.75 200 GLN A C 1
ATOM 1654 O O . GLN A 1 200 ? -5.536 -8.421 24.078 1.00 89.75 200 GLN A O 1
ATOM 1659 N N . THR A 1 201 ? -4.608 -7.311 22.390 1.00 92.00 201 THR A N 1
ATOM 1660 C CA . THR A 1 201 ? -4.772 -5.995 23.022 1.00 92.00 201 THR A CA 1
ATOM 1661 C C . THR A 1 201 ? -5.360 -4.961 22.074 1.00 92.00 201 THR A C 1
ATOM 1663 O O . THR A 1 201 ? -4.813 -4.697 21.007 1.00 92.00 201 THR A O 1
ATOM 1666 N N . ILE A 1 202 ? -6.398 -4.267 22.532 1.00 92.94 202 ILE A N 1
ATOM 1667 C CA . ILE A 1 202 ? -6.880 -3.010 21.956 1.00 92.94 202 ILE A CA 1
ATOM 1668 C C . ILE A 1 202 ? -6.625 -1.908 22.988 1.00 92.94 202 ILE A C 1
ATOM 1670 O O . ILE A 1 202 ? -7.110 -1.993 24.117 1.00 92.94 202 ILE A O 1
ATOM 1674 N N . LYS A 1 203 ? -5.814 -0.892 22.666 1.00 91.50 203 LYS A N 1
ATOM 1675 C CA . LYS A 1 203 ? -5.503 0.167 23.643 1.00 91.50 203 LYS A CA 1
ATOM 1676 C C . LYS A 1 203 ? -6.576 1.254 23.675 1.00 91.50 203 LYS A C 1
ATOM 1678 O O . LYS A 1 203 ? -7.065 1.536 24.758 1.00 91.50 203 LYS A O 1
ATOM 1683 N N . GLN A 1 204 ? -6.940 1.831 22.538 1.00 91.00 204 GLN A N 1
ATOM 1684 C CA . GLN A 1 204 ? -7.907 2.922 22.476 1.00 91.00 204 GLN A CA 1
ATOM 1685 C C . GLN A 1 204 ? -8.797 2.788 21.241 1.00 91.00 204 GLN A C 1
ATOM 1687 O O . GLN A 1 204 ? -8.302 2.631 20.121 1.00 91.00 204 GLN A O 1
ATOM 1692 N N . VAL A 1 205 ? -10.104 2.880 21.469 1.00 89.94 205 VAL A N 1
ATOM 1693 C CA . VAL A 1 205 ? -11.135 3.035 20.439 1.00 89.94 205 VAL A CA 1
ATOM 1694 C C . VAL A 1 205 ? -11.949 4.273 20.788 1.00 89.94 205 VAL A C 1
ATOM 1696 O O . VAL A 1 205 ? -12.443 4.369 21.909 1.00 89.94 205 VAL A O 1
ATOM 1699 N N . GLN A 1 206 ? -12.066 5.205 19.848 1.00 89.06 206 GLN A N 1
ATOM 1700 C CA . GLN A 1 206 ? -12.769 6.474 20.015 1.00 89.06 206 GLN A CA 1
ATOM 1701 C C . GLN A 1 206 ? -13.712 6.714 18.831 1.00 89.06 206 GLN A C 1
ATOM 1703 O O . GLN A 1 206 ? -13.407 6.307 17.706 1.00 89.06 206 GLN A O 1
ATOM 1708 N N . GLU A 1 207 ? -14.859 7.348 19.090 1.00 90.50 207 GLU A N 1
ATOM 1709 C CA . GLU A 1 207 ? -15.806 7.819 18.066 1.00 90.50 207 GLU A CA 1
ATOM 1710 C C . GLU A 1 207 ? -16.204 6.717 17.071 1.00 90.50 207 GLU A C 1
ATOM 1712 O O . GLU A 1 207 ? -16.141 6.861 15.847 1.00 90.50 207 GLU A O 1
ATOM 1717 N N . THR A 1 208 ? -16.573 5.552 17.609 1.00 89.56 208 THR A N 1
ATOM 1718 C CA . THR A 1 208 ? -16.970 4.395 16.800 1.00 89.56 208 THR A CA 1
ATOM 1719 C C . THR A 1 208 ? -18.479 4.196 16.836 1.00 89.56 208 THR A C 1
ATOM 1721 O O . THR A 1 208 ? -19.049 3.901 17.882 1.00 89.56 208 THR A O 1
ATOM 1724 N N . GLN A 1 209 ? -19.171 4.293 15.697 1.00 85.06 209 GLN A N 1
ATOM 1725 C CA . GLN A 1 209 ? -20.638 4.173 15.718 1.00 85.06 209 GLN A CA 1
ATOM 1726 C C . GLN A 1 209 ? -21.083 2.738 16.028 1.00 85.06 209 GLN A C 1
ATOM 1728 O O . GLN A 1 209 ? -21.940 2.509 16.878 1.00 85.06 209 GLN A O 1
ATOM 1733 N N . THR A 1 210 ? -20.537 1.730 15.345 1.00 88.00 210 THR A N 1
ATOM 1734 C CA . THR A 1 210 ? -20.983 0.342 15.536 1.00 88.00 210 THR A CA 1
ATOM 1735 C C . THR A 1 210 ? -19.845 -0.667 15.519 1.00 88.00 210 THR A C 1
ATOM 1737 O O . THR A 1 210 ? -19.116 -0.788 14.537 1.00 88.00 210 THR A O 1
ATOM 1740 N N . ILE A 1 211 ? -19.801 -1.513 16.548 1.00 90.50 211 ILE A N 1
ATOM 1741 C CA . ILE A 1 211 ? -19.048 -2.768 16.564 1.00 90.50 211 ILE A CA 1
ATOM 1742 C C . ILE A 1 211 ? -20.051 -3.926 16.601 1.00 90.50 211 ILE A C 1
ATOM 1744 O O . ILE A 1 211 ? -20.854 -4.037 17.528 1.00 90.50 211 ILE A O 1
ATOM 1748 N N . LYS A 1 212 ? -20.073 -4.794 15.580 1.00 89.25 212 LYS A N 1
ATOM 1749 C CA . LYS A 1 212 ? -21.062 -5.889 15.546 1.00 89.25 212 LYS A CA 1
ATOM 1750 C C . LYS A 1 212 ? -20.646 -7.074 16.412 1.00 89.25 212 LYS A C 1
ATOM 1752 O O . LYS A 1 212 ? -21.466 -7.529 17.199 1.00 89.25 212 LYS A O 1
ATOM 1757 N N . GLN A 1 213 ? -19.419 -7.560 16.281 1.00 90.19 213 GLN A N 1
ATOM 1758 C CA . GLN A 1 213 ? -18.952 -8.734 17.007 1.00 90.19 213 GLN A CA 1
ATOM 1759 C C . GLN A 1 213 ? -17.481 -8.592 17.393 1.00 90.19 213 GLN A C 1
ATOM 1761 O O . GLN A 1 213 ? -16.633 -8.302 16.548 1.00 90.19 213 GLN A O 1
ATOM 1766 N N . VAL A 1 214 ? -17.189 -8.854 18.664 1.00 90.06 214 VAL A N 1
ATOM 1767 C CA . VAL A 1 214 ? -15.831 -9.034 19.187 1.00 90.06 214 VAL A CA 1
ATOM 1768 C C . VAL A 1 214 ? -15.771 -10.379 19.899 1.00 90.06 214 VAL A C 1
ATOM 1770 O O . VAL A 1 214 ? -16.607 -10.657 20.759 1.00 90.06 214 VAL A O 1
ATOM 1773 N N . GLN A 1 215 ? -14.791 -11.206 19.550 1.00 89.56 215 GLN A N 1
ATOM 1774 C CA . GLN A 1 215 ? -14.640 -12.555 20.077 1.00 89.56 215 GLN A CA 1
ATOM 1775 C C . GLN A 1 215 ? -13.185 -12.849 20.458 1.00 89.56 215 GLN A C 1
ATOM 1777 O O . GLN A 1 215 ? -12.274 -12.594 19.674 1.00 89.56 215 GLN A O 1
ATOM 1782 N N . LYS A 1 216 ? -12.978 -13.470 21.630 1.00 90.94 216 LYS A N 1
ATOM 1783 C CA . LYS A 1 216 ? -11.650 -13.890 22.127 1.00 90.94 216 LYS A CA 1
ATOM 1784 C C . LYS A 1 216 ? -10.661 -12.714 22.175 1.00 90.94 216 LYS A C 1
ATOM 1786 O O . LYS A 1 216 ? -9.591 -12.768 21.569 1.00 90.94 216 LYS A O 1
ATOM 1791 N N . THR A 1 217 ? -11.028 -11.653 22.891 1.00 90.19 217 THR A N 1
ATOM 1792 C CA . THR A 1 217 ? -10.147 -10.494 23.088 1.00 90.19 217 THR A CA 1
ATOM 1793 C C . THR A 1 217 ? -9.570 -10.496 24.495 1.00 90.19 217 THR A C 1
ATOM 1795 O O . THR A 1 217 ? -10.320 -10.529 25.466 1.00 90.19 217 THR A O 1
ATOM 1798 N N . GLN A 1 218 ? -8.246 -10.438 24.657 1.00 85.81 218 GLN A N 1
ATOM 1799 C CA . GLN A 1 218 ? -7.680 -10.484 26.010 1.00 85.81 218 GLN A CA 1
ATOM 1800 C C . GLN A 1 218 ? -7.919 -9.157 26.744 1.00 85.81 218 GLN A C 1
ATOM 1802 O O . GLN A 1 218 ? -8.541 -9.127 27.800 1.00 85.81 218 GLN A O 1
ATOM 1807 N N . THR A 1 219 ? -7.457 -8.032 26.200 1.00 87.50 219 THR A N 1
ATOM 1808 C CA . THR A 1 219 ? -7.563 -6.732 26.877 1.00 87.50 219 THR A CA 1
ATOM 1809 C C . THR A 1 219 ? -8.065 -5.636 25.949 1.00 87.50 219 THR A C 1
ATOM 1811 O O . THR A 1 219 ? -7.489 -5.403 24.890 1.00 87.50 219 THR A O 1
ATOM 1814 N N . ILE A 1 220 ? -9.060 -4.880 26.409 1.00 88.62 220 ILE A N 1
ATOM 1815 C CA . ILE A 1 220 ? -9.437 -3.574 25.864 1.00 88.62 220 ILE A CA 1
ATOM 1816 C C . ILE A 1 220 ? -9.151 -2.525 26.944 1.00 88.62 220 ILE A C 1
ATOM 1818 O O . ILE A 1 220 ? -9.693 -2.600 28.046 1.00 88.62 220 ILE A O 1
ATOM 1822 N N . LYS A 1 221 ? -8.247 -1.571 26.693 1.00 87.50 221 LYS A N 1
ATOM 1823 C CA . LYS A 1 221 ? -7.880 -0.588 27.729 1.00 87.50 221 LYS A CA 1
ATOM 1824 C C . LYS A 1 221 ? -8.874 0.567 27.809 1.00 87.50 221 LYS A C 1
ATOM 1826 O O . LYS A 1 221 ? -9.337 0.839 28.906 1.00 87.50 221 LYS A O 1
ATOM 1831 N N . GLN A 1 222 ? -9.202 1.202 26.689 1.00 86.75 222 GLN A N 1
ATOM 1832 C CA . GLN A 1 222 ? -10.089 2.361 26.656 1.00 86.75 222 GLN A CA 1
ATOM 1833 C C . GLN A 1 222 ? -11.043 2.280 25.463 1.00 86.75 222 GLN A C 1
ATOM 1835 O O . GLN A 1 222 ? -10.615 2.049 24.328 1.00 86.75 222 GLN A O 1
ATOM 1840 N N . VAL A 1 223 ? -12.328 2.492 25.737 1.00 85.56 223 VAL A N 1
ATOM 1841 C CA . VAL A 1 223 ? -13.383 2.700 24.740 1.00 85.56 223 VAL A CA 1
ATOM 1842 C C . VAL A 1 223 ? -14.104 3.996 25.089 1.00 85.56 223 VAL A C 1
ATOM 1844 O O . VAL A 1 223 ? -14.594 4.128 26.208 1.00 85.56 223 VAL A O 1
ATOM 1847 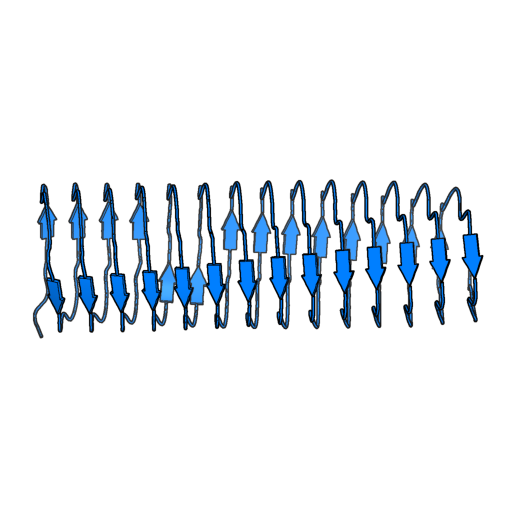N N . GLN A 1 224 ? -14.157 4.935 24.149 1.00 85.69 224 GLN A N 1
ATOM 1848 C CA . GLN A 1 224 ? -14.805 6.236 24.305 1.00 85.69 224 GLN A CA 1
ATOM 1849 C C . GLN A 1 224 ? -15.773 6.480 23.141 1.00 85.69 224 GLN A C 1
ATOM 1851 O O . GLN A 1 224 ? -15.487 6.088 22.007 1.00 85.69 224 GLN A O 1
ATOM 1856 N N . GLU A 1 225 ? -16.923 7.099 23.422 1.00 85.88 225 GLU A N 1
ATOM 1857 C CA . GLU A 1 225 ? -17.881 7.579 22.409 1.00 85.88 225 GLU A CA 1
ATOM 1858 C C . GLU A 1 225 ? -18.286 6.496 21.393 1.00 85.88 225 GLU A C 1
ATOM 1860 O O . GLU A 1 225 ? -18.319 6.697 20.176 1.00 85.88 225 GLU A O 1
ATOM 1865 N N . THR A 1 226 ? -18.560 5.290 21.897 1.00 84.69 226 THR A N 1
ATOM 1866 C CA . THR A 1 226 ? -18.999 4.168 21.063 1.00 84.69 226 THR A CA 1
ATOM 1867 C C . THR A 1 226 ? -20.512 3.993 21.146 1.00 84.69 226 THR A C 1
ATOM 1869 O O . THR A 1 226 ? -21.040 3.630 22.192 1.00 84.69 226 THR A O 1
ATOM 1872 N N . GLN A 1 227 ? -21.250 4.201 20.052 1.00 80.69 227 GLN A N 1
ATOM 1873 C CA . GLN A 1 227 ? -22.720 4.170 20.136 1.00 80.69 227 GLN A CA 1
ATOM 1874 C C . GLN A 1 227 ? -23.248 2.751 20.392 1.00 80.69 227 GLN A C 1
ATOM 1876 O O . GLN A 1 227 ? -24.071 2.534 21.276 1.00 80.69 227 GLN A O 1
ATOM 1881 N N . THR A 1 228 ? -22.806 1.746 19.631 1.00 84.62 228 THR A N 1
ATOM 1882 C CA . THR A 1 228 ? -23.347 0.383 19.762 1.00 84.62 228 THR A CA 1
ATOM 1883 C C . THR A 1 228 ? -22.282 -0.700 19.655 1.00 84.62 228 THR A C 1
ATOM 1885 O O . THR A 1 228 ? -21.585 -0.804 18.648 1.00 84.62 228 THR A O 1
ATOM 1888 N N . ILE A 1 229 ? -22.270 -1.611 20.630 1.00 86.19 229 ILE A N 1
ATOM 1889 C CA . ILE A 1 229 ? -21.619 -2.923 20.539 1.00 86.19 229 ILE A CA 1
ATOM 1890 C C . ILE A 1 229 ? -22.712 -3.998 20.546 1.00 86.19 229 ILE A C 1
ATOM 1892 O O . ILE A 1 229 ? -23.451 -4.148 21.520 1.00 86.19 229 ILE A O 1
ATOM 1896 N N . LYS A 1 230 ? -22.873 -4.753 19.452 1.00 86.00 230 LYS A N 1
ATOM 1897 C CA . LYS A 1 230 ? -23.954 -5.756 19.382 1.00 86.00 230 LYS A CA 1
ATOM 1898 C C . LYS A 1 230 ? -23.609 -7.033 20.142 1.00 86.00 230 LYS A C 1
ATOM 1900 O O . LYS A 1 230 ? -24.458 -7.520 20.880 1.00 86.00 230 LYS A O 1
ATOM 1905 N N . GLN A 1 231 ? -22.410 -7.578 19.954 1.00 86.50 231 GLN A N 1
ATOM 1906 C CA . GLN A 1 231 ? -21.983 -8.833 20.572 1.00 86.50 231 GLN A CA 1
ATOM 1907 C C . GLN A 1 231 ? -20.539 -8.738 21.064 1.00 86.50 231 GLN A C 1
ATOM 1909 O O . GLN A 1 231 ? -19.631 -8.413 20.295 1.00 86.50 231 GLN A O 1
ATOM 1914 N N . LEU A 1 232 ? -20.334 -9.071 22.335 1.00 85.44 232 LEU A N 1
ATOM 1915 C CA . LEU A 1 232 ? -19.025 -9.214 22.957 1.00 85.44 232 LEU A CA 1
ATOM 1916 C C . LEU A 1 232 ? -18.927 -10.599 23.609 1.00 85.44 232 LEU A C 1
ATOM 1918 O O . LEU A 1 232 ? -19.710 -10.915 24.505 1.00 85.44 232 LEU A O 1
ATOM 1922 N N . GLN A 1 233 ? -17.982 -11.424 23.156 1.00 86.19 233 GLN A N 1
ATOM 1923 C CA . GLN A 1 233 ? -17.791 -12.795 23.634 1.00 86.19 233 GLN A CA 1
ATOM 1924 C C . GLN A 1 233 ? -16.342 -13.048 24.054 1.00 86.19 233 GLN A C 1
ATOM 1926 O O . GLN A 1 233 ? -15.411 -12.726 23.313 1.00 86.19 233 GLN A O 1
ATOM 1931 N N . LYS A 1 234 ? -16.140 -13.699 25.207 1.00 86.12 234 LYS A N 1
ATOM 1932 C CA . LYS A 1 234 ? -14.814 -14.142 25.682 1.00 86.12 234 LYS A CA 1
ATOM 1933 C C . LYS A 1 234 ? -13.803 -12.998 25.741 1.00 86.12 234 LYS A C 1
ATOM 1935 O O . LYS A 1 234 ? -12.719 -13.085 25.162 1.00 86.12 234 LYS A O 1
ATOM 1940 N N . THR A 1 235 ? -14.190 -11.904 26.392 1.00 84.62 235 THR A N 1
ATOM 1941 C CA . THR A 1 235 ? -13.299 -10.757 26.596 1.00 84.62 235 THR A CA 1
ATOM 1942 C C . THR A 1 235 ? -12.759 -10.777 28.020 1.00 84.62 235 THR A C 1
ATOM 1944 O O . THR A 1 235 ? -13.533 -10.720 28.967 1.00 84.62 235 THR A O 1
ATOM 1947 N N . GLN A 1 236 ? -11.443 -10.873 28.219 1.00 81.81 236 GLN A N 1
ATOM 1948 C CA . GLN A 1 236 ? -10.918 -11.045 29.580 1.00 81.81 236 GLN A CA 1
ATOM 1949 C C . GLN A 1 236 ? -11.050 -9.753 30.399 1.00 81.81 236 GLN A C 1
ATOM 1951 O O . GLN A 1 236 ? -11.585 -9.757 31.504 1.00 81.81 236 GLN A O 1
ATOM 1956 N N . THR A 1 237 ? -10.576 -8.626 29.872 1.00 84.31 237 THR A N 1
ATOM 1957 C CA . THR A 1 237 ? -10.553 -7.362 30.617 1.00 84.31 237 THR A CA 1
ATOM 1958 C C . THR A 1 237 ? -10.945 -6.180 29.745 1.00 84.31 237 THR A C 1
ATOM 1960 O O . THR A 1 237 ? -10.364 -5.976 28.680 1.00 84.31 237 THR A O 1
ATOM 1963 N N . ILE A 1 238 ? -11.850 -5.344 30.256 1.00 84.56 238 ILE A N 1
ATOM 1964 C CA . ILE A 1 238 ? -12.094 -3.982 29.774 1.00 84.56 238 ILE A CA 1
ATOM 1965 C C . ILE A 1 238 ? -11.772 -3.016 30.916 1.00 84.56 238 ILE A C 1
ATOM 1967 O O . ILE A 1 238 ? -12.321 -3.170 32.006 1.00 84.56 238 ILE A O 1
ATOM 1971 N N . LYS A 1 239 ? -10.836 -2.076 30.722 1.00 84.50 239 LYS A N 1
ATOM 1972 C CA . LYS A 1 239 ? -10.359 -1.221 31.829 1.00 84.50 239 LYS A CA 1
ATOM 1973 C C . LYS A 1 239 ? -11.097 0.103 31.996 1.00 84.50 239 LYS A C 1
ATOM 1975 O O . LYS A 1 239 ? -11.152 0.565 33.127 1.00 84.50 239 LYS A O 1
ATOM 1980 N N . GLN A 1 240 ? -11.533 0.728 30.906 1.00 81.44 240 GLN A N 1
ATOM 1981 C CA . GLN A 1 240 ? -12.220 2.019 30.908 1.00 81.44 240 GLN A CA 1
ATOM 1982 C C . GLN A 1 240 ? -13.222 2.048 29.756 1.00 81.44 240 GLN A C 1
ATOM 1984 O O . GLN A 1 240 ? -12.861 1.776 28.605 1.00 81.44 240 GLN A O 1
ATOM 1989 N N . VAL A 1 241 ? -14.472 2.380 30.071 1.00 81.50 241 VAL A N 1
ATOM 1990 C CA . VAL A 1 241 ? -15.551 2.565 29.096 1.00 81.50 241 VAL A CA 1
ATOM 1991 C C . VAL A 1 241 ? -16.251 3.876 29.413 1.00 81.50 241 VAL A C 1
ATOM 1993 O O . VAL A 1 241 ? -16.886 4.000 30.455 1.00 81.50 241 VAL A O 1
ATOM 1996 N N . GLN A 1 242 ? -16.142 4.843 28.510 1.00 80.31 242 GLN A N 1
ATOM 1997 C CA . GLN A 1 242 ? -16.789 6.146 28.617 1.00 80.31 242 GLN A CA 1
ATOM 1998 C C . GLN A 1 242 ? -17.779 6.312 27.468 1.00 80.31 242 GLN A C 1
ATOM 2000 O O . GLN A 1 242 ? -17.487 5.959 26.325 1.00 80.31 242 GLN A O 1
ATOM 2005 N N . GLU A 1 243 ? -18.972 6.815 27.786 1.00 78.06 243 GLU A N 1
ATOM 2006 C CA . GLU A 1 243 ? -19.973 7.228 26.790 1.00 78.06 243 GLU A CA 1
ATOM 2007 C C . GLU A 1 243 ? -20.327 6.140 25.762 1.00 78.06 243 GLU A C 1
ATOM 2009 O O . GLU A 1 243 ? -20.581 6.404 24.586 1.00 78.06 243 GLU A O 1
ATOM 2014 N N . THR A 1 244 ? -20.350 4.879 26.206 1.00 78.44 244 THR A N 1
ATOM 2015 C CA . THR A 1 244 ? -20.861 3.779 25.385 1.00 78.44 244 THR A CA 1
ATOM 2016 C C . THR A 1 244 ? -22.363 3.641 25.589 1.00 78.44 244 THR A C 1
ATOM 2018 O O . THR A 1 244 ? -22.800 3.292 26.683 1.00 78.44 244 THR A O 1
ATOM 2021 N N . GLN A 1 245 ? -23.161 3.908 24.549 1.00 76.38 245 GLN A N 1
ATOM 2022 C CA . GLN A 1 245 ? -24.620 4.001 24.708 1.00 76.38 245 GLN A CA 1
ATOM 2023 C C . GLN A 1 245 ? -25.290 2.632 24.868 1.00 76.38 245 GLN A C 1
ATOM 2025 O O . GLN A 1 245 ? -26.257 2.498 25.614 1.00 76.38 245 GLN A O 1
ATOM 2030 N N . THR A 1 246 ? -24.847 1.600 24.140 1.00 80.31 246 THR A N 1
ATOM 2031 C CA . THR A 1 246 ? -25.514 0.287 24.176 1.00 80.31 246 THR A CA 1
ATOM 2032 C C . THR A 1 246 ? -24.559 -0.880 23.939 1.00 80.31 246 THR A C 1
ATOM 2034 O O . THR A 1 246 ? -23.873 -0.942 22.918 1.00 80.31 246 THR A O 1
ATOM 2037 N N . ILE A 1 247 ? -24.613 -1.875 24.831 1.00 82.19 247 ILE A N 1
ATOM 2038 C CA . ILE A 1 247 ? -24.069 -3.226 24.628 1.00 82.19 247 ILE A CA 1
ATOM 2039 C C . ILE A 1 247 ? -25.248 -4.207 24.654 1.00 82.19 247 ILE A C 1
ATOM 2041 O O . ILE A 1 247 ? -25.905 -4.334 25.682 1.00 82.19 247 ILE A O 1
ATOM 2045 N N . LYS A 1 248 ? -25.560 -4.878 23.532 1.00 82.75 248 LYS A N 1
ATOM 2046 C CA . LYS A 1 248 ? -26.767 -5.735 23.442 1.00 82.75 248 LYS A CA 1
ATOM 2047 C C . LYS A 1 248 ? -26.570 -7.138 24.010 1.00 82.75 248 LYS A C 1
ATOM 2049 O O . LYS A 1 248 ? -27.426 -7.630 24.735 1.00 82.75 248 LYS A O 1
ATOM 2054 N N . HIS A 1 249 ? -25.464 -7.789 23.658 1.00 82.38 249 HIS A N 1
ATOM 2055 C CA . HIS A 1 249 ? -25.150 -9.144 24.101 1.00 82.38 249 HIS A CA 1
ATOM 2056 C C . HIS A 1 249 ? -23.722 -9.195 24.637 1.00 82.38 249 HIS A C 1
ATOM 2058 O O . HIS A 1 249 ? -22.765 -8.938 23.903 1.00 82.38 249 HIS A O 1
ATOM 2064 N N . LEU A 1 250 ? -23.596 -9.545 25.914 1.00 81.19 250 LEU A N 1
ATOM 2065 C CA . LEU A 1 250 ? -22.333 -9.689 26.625 1.00 81.19 250 LEU A CA 1
ATOM 2066 C C . LEU A 1 250 ? -22.258 -11.108 27.191 1.00 81.19 250 LEU A C 1
ATOM 2068 O O . LEU A 1 250 ? -23.084 -11.479 28.019 1.00 81.19 250 LEU A O 1
ATOM 2072 N N . GLN A 1 251 ? -21.284 -11.899 26.745 1.00 76.75 251 GLN A N 1
ATOM 2073 C CA . GLN A 1 251 ? -21.075 -13.267 27.215 1.00 76.75 251 GLN A CA 1
ATOM 2074 C C . GLN A 1 251 ? -19.607 -13.469 27.604 1.00 76.75 251 GLN A C 1
ATOM 2076 O O . GLN A 1 251 ? -18.703 -13.179 26.821 1.00 76.75 251 GLN A O 1
ATOM 2081 N N . GLU A 1 252 ? -19.373 -13.997 28.809 1.00 70.75 252 GLU A N 1
ATOM 2082 C CA . GLU A 1 252 ? -18.037 -14.341 29.323 1.00 70.75 252 GLU A CA 1
ATOM 2083 C C . GLU A 1 252 ? -17.061 -13.151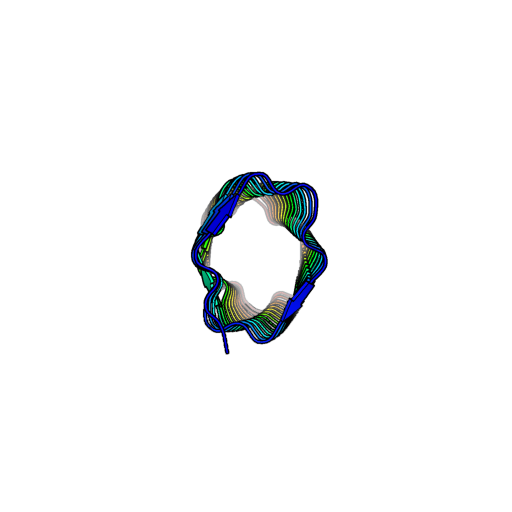 29.291 1.00 70.75 252 GLU A C 1
ATOM 2085 O O . GLU A 1 252 ? -16.066 -13.146 28.562 1.00 70.75 252 GLU A O 1
ATOM 2090 N N . THR A 1 253 ? -17.358 -12.120 30.090 1.00 73.88 253 THR A N 1
ATOM 2091 C CA . THR A 1 253 ? -16.407 -11.038 30.381 1.00 73.88 253 THR A CA 1
ATOM 2092 C C . THR A 1 253 ? -15.961 -11.110 31.832 1.00 73.88 253 THR A C 1
ATOM 2094 O O . THR A 1 253 ? -16.802 -11.028 32.722 1.00 73.88 253 THR A O 1
ATOM 2097 N N . GLN A 1 254 ? -14.658 -11.297 32.084 1.00 71.00 254 GLN A N 1
ATOM 2098 C CA . GLN A 1 254 ? -14.171 -11.525 33.456 1.00 71.00 254 GLN A CA 1
ATOM 2099 C C . GLN A 1 254 ? -14.140 -10.234 34.277 1.00 71.00 254 GLN A C 1
ATOM 2101 O O . GLN A 1 254 ? -14.393 -10.256 35.478 1.00 71.00 254 GLN A O 1
ATOM 2106 N N . THR A 1 255 ? -13.794 -9.099 33.667 1.00 73.69 255 THR A N 1
ATOM 2107 C CA . THR A 1 255 ? -13.677 -7.834 34.399 1.00 73.69 255 THR A CA 1
ATOM 2108 C C . THR A 1 255 ? -13.984 -6.648 33.496 1.00 73.69 255 THR A C 1
ATOM 2110 O O . THR A 1 255 ? -13.336 -6.461 32.465 1.00 73.69 255 THR A O 1
ATOM 2113 N N . ILE A 1 256 ? -14.925 -5.813 33.934 1.00 75.38 256 ILE A N 1
ATOM 2114 C CA . ILE A 1 256 ? -15.134 -4.455 33.429 1.00 75.38 256 ILE A CA 1
ATOM 2115 C C . ILE A 1 256 ? -14.809 -3.512 34.585 1.00 75.38 256 ILE A C 1
ATOM 2117 O O . ILE A 1 256 ? -15.453 -3.574 35.629 1.00 75.38 256 ILE A O 1
ATOM 2121 N N . LYS A 1 257 ? -13.783 -2.679 34.416 1.00 70.69 257 LYS A N 1
ATOM 2122 C CA . LYS A 1 257 ? -13.518 -1.539 35.296 1.00 70.69 257 LYS A CA 1
ATOM 2123 C C . LYS A 1 257 ? -14.072 -0.300 34.591 1.00 70.69 257 LYS A C 1
ATOM 2125 O O . LYS A 1 257 ? -13.866 -0.150 33.385 1.00 70.69 257 LYS A O 1
ATOM 2130 N N . GLN A 1 258 ? -14.864 0.483 35.313 1.00 61.19 258 GLN A N 1
ATOM 2131 C CA . GLN A 1 258 ? -15.358 1.781 34.854 1.00 61.19 258 GLN A CA 1
ATOM 2132 C C . GLN A 1 258 ? -14.344 2.852 35.243 1.00 61.19 258 GLN A C 1
ATOM 2134 O O . GLN A 1 258 ? -13.823 2.761 36.379 1.00 61.19 258 GLN A O 1
#

pLDDT: mean 93.25, std 6.49, range [61.16, 98.62]

Sequence (258 aa):
TQSIKHLQEIQTIKHIQETQTIKQVQETQTIKQVQETQTIKHSKETQTIKQVQETQTIKQVQETQTIKQVQETQTIKHSKETQTIKQVQETQTIKHLQETQTIKQVQETQTIKQVQKTQTIKQVQETQTIKQLQKTQTIKQVQETQTIKHLQETQTIKYVQETQTIKQVQETQTIKQVQETQTIKHSQETQTIKHLQETQTIKQVQETQTIKQVQKTQTIKQVQETQTIKQLQKTQTIKQVQETQTIKHLQETQTIKQ

Radius of gyration: 21.74 Å; Cα contacts (8 Å, |Δi|>4): 931; chains: 1; bounding box: 54×23×65 Å